Protein AF-A0A920UU56-F1 (afdb_monomer_lite)

Structure (mmCIF, N/CA/C/O backbone):
data_AF-A0A920UU56-F1
#
_entry.id   AF-A0A920UU56-F1
#
loop_
_atom_site.group_PDB
_atom_site.id
_atom_site.type_symbol
_atom_site.label_atom_id
_atom_site.label_alt_id
_atom_site.label_comp_id
_atom_site.label_asym_id
_atom_site.label_entity_id
_atom_site.label_seq_id
_atom_site.pdbx_PDB_ins_code
_atom_site.Cartn_x
_atom_site.Cartn_y
_atom_site.Cartn_z
_atom_site.occupancy
_atom_site.B_iso_or_equiv
_atom_site.auth_seq_id
_atom_site.auth_comp_id
_atom_site.auth_asym_id
_atom_site.auth_atom_id
_atom_site.pdbx_PDB_model_num
ATOM 1 N N . MET A 1 1 ? 16.458 -10.535 15.734 1.00 33.59 1 MET A N 1
ATOM 2 C CA . MET A 1 1 ? 16.772 -9.107 15.514 1.00 33.59 1 MET A CA 1
ATOM 3 C C . MET A 1 1 ? 15.453 -8.415 15.229 1.00 33.59 1 MET A C 1
ATOM 5 O O . MET A 1 1 ? 14.710 -8.930 14.406 1.00 33.59 1 MET A O 1
ATOM 9 N N . ALA A 1 2 ? 15.097 -7.366 15.974 1.00 33.34 2 ALA A N 1
ATOM 10 C CA . ALA A 1 2 ? 13.847 -6.650 15.727 1.00 33.34 2 ALA A CA 1
ATOM 11 C C . ALA A 1 2 ? 13.948 -5.974 14.356 1.00 33.34 2 ALA A C 1
ATOM 13 O O . ALA A 1 2 ? 14.875 -5.198 14.134 1.00 33.34 2 ALA A O 1
ATOM 14 N N . ASN A 1 3 ? 13.046 -6.328 13.443 1.00 40.84 3 ASN A N 1
ATOM 15 C CA . ASN A 1 3 ? 12.952 -5.712 12.129 1.00 40.84 3 ASN A CA 1
ATOM 16 C C . ASN A 1 3 ? 12.565 -4.243 12.357 1.00 40.84 3 ASN A C 1
ATOM 18 O O . ASN A 1 3 ? 11.444 -3.948 12.775 1.00 40.84 3 ASN A O 1
ATOM 22 N N . VAL A 1 4 ? 13.537 -3.335 12.248 1.00 42.59 4 VAL A N 1
ATOM 23 C CA . VAL A 1 4 ? 13.294 -1.901 12.418 1.00 42.59 4 VAL A CA 1
ATOM 24 C C . VAL A 1 4 ? 12.617 -1.448 11.142 1.00 42.59 4 VAL A C 1
ATOM 26 O O . VAL A 1 4 ? 13.275 -1.108 10.170 1.00 42.59 4 VAL A O 1
ATOM 29 N N . ASP A 1 5 ? 11.294 -1.500 11.139 1.00 49.56 5 ASP A N 1
ATOM 30 C CA . ASP A 1 5 ? 10.509 -1.059 10.000 1.00 49.56 5 ASP A CA 1
ATOM 31 C C . ASP A 1 5 ? 10.619 0.477 9.881 1.00 49.56 5 ASP A C 1
ATOM 33 O O . ASP A 1 5 ? 10.202 1.253 10.755 1.00 49.56 5 ASP A O 1
ATOM 37 N N . LEU A 1 6 ? 11.322 0.869 8.812 1.00 52.88 6 LEU A N 1
ATOM 38 C CA . LEU A 1 6 ? 11.844 2.202 8.515 1.00 52.88 6 LEU A CA 1
ATOM 39 C C . LEU A 1 6 ? 10.761 3.183 8.044 1.00 52.88 6 LEU A C 1
ATOM 41 O O . LEU A 1 6 ? 11.031 4.384 7.989 1.00 52.88 6 LEU A O 1
ATOM 45 N N . LEU A 1 7 ? 9.561 2.703 7.700 1.00 60.09 7 LEU A N 1
ATOM 46 C CA . LEU A 1 7 ? 8.632 3.442 6.841 1.00 60.09 7 LEU A CA 1
ATOM 47 C C . LEU A 1 7 ? 7.607 4.304 7.598 1.00 60.09 7 LEU A C 1
ATOM 49 O O . LEU A 1 7 ? 7.094 5.262 7.018 1.00 60.09 7 LEU A O 1
ATOM 53 N N . ASP A 1 8 ? 7.348 4.041 8.884 1.00 67.31 8 ASP A N 1
ATOM 54 C CA . ASP A 1 8 ? 6.472 4.876 9.726 1.00 67.31 8 ASP A CA 1
ATOM 55 C C . ASP A 1 8 ? 6.812 4.775 11.225 1.00 67.31 8 ASP A C 1
ATOM 57 O O . ASP A 1 8 ? 6.186 4.052 12.005 1.00 67.31 8 ASP A O 1
ATOM 61 N N . LYS A 1 9 ? 7.855 5.494 11.653 1.00 66.50 9 LYS A N 1
ATOM 62 C CA . LYS A 1 9 ? 8.304 5.484 13.060 1.00 66.50 9 LYS A CA 1
ATOM 63 C C . LYS A 1 9 ? 7.269 6.079 14.018 1.00 66.50 9 LYS A C 1
ATOM 65 O O . LYS A 1 9 ? 7.161 5.623 15.153 1.00 66.50 9 LYS A O 1
ATOM 70 N N . GLU A 1 10 ? 6.484 7.041 13.541 1.00 70.06 10 GLU A N 1
ATOM 71 C CA . GLU A 1 10 ? 5.551 7.826 14.356 1.00 70.06 10 GLU A CA 1
ATOM 72 C C . GLU A 1 10 ? 4.110 7.275 14.335 1.00 70.06 10 GLU A C 1
ATOM 74 O O . GLU A 1 10 ? 3.229 7.780 15.044 1.00 70.06 10 GLU A O 1
ATOM 79 N N . GLY A 1 11 ? 3.836 6.229 13.543 1.00 73.12 11 GLY A N 1
ATOM 80 C CA . GLY A 1 11 ? 2.488 5.672 13.396 1.00 73.12 11 GLY A CA 1
ATOM 81 C C . GLY A 1 11 ? 1.514 6.713 12.840 1.00 73.12 11 GLY A C 1
ATOM 82 O O . GLY A 1 11 ? 0.436 6.898 13.412 1.00 73.12 11 GLY A O 1
ATOM 83 N N . LEU A 1 12 ? 1.953 7.487 11.847 1.00 82.94 12 LEU A N 1
ATOM 84 C CA . LEU A 1 12 ? 1.190 8.558 11.201 1.00 82.94 12 LEU A CA 1
ATOM 85 C C . LEU A 1 12 ? 0.635 8.143 9.835 1.00 82.94 12 LEU A C 1
ATOM 87 O O . LEU A 1 12 ? -0.090 8.920 9.215 1.00 82.94 12 LEU A O 1
ATOM 91 N N . ARG A 1 13 ? 0.967 6.942 9.360 1.00 86.75 13 ARG A N 1
ATOM 92 C CA . ARG A 1 13 ? 0.492 6.391 8.096 1.00 86.75 13 ARG A CA 1
ATOM 93 C C . ARG A 1 13 ? -0.558 5.325 8.371 1.00 86.75 13 ARG A C 1
ATOM 95 O O . ARG A 1 13 ? -0.352 4.412 9.165 1.00 86.75 13 ARG A O 1
ATOM 102 N N . LEU A 1 14 ? -1.695 5.450 7.695 1.00 91.62 14 LEU A N 1
ATOM 103 C CA . LEU A 1 14 ? -2.693 4.389 7.674 1.00 91.62 14 LEU A CA 1
ATOM 104 C C . LEU A 1 14 ? -2.159 3.191 6.878 1.00 91.62 14 LEU A C 1
ATOM 106 O O . LEU A 1 14 ? -1.512 3.416 5.852 1.00 91.62 14 LEU A O 1
ATOM 110 N N . PRO A 1 15 ? -2.473 1.946 7.286 1.00 90.62 15 PRO A N 1
ATOM 111 C CA . PRO A 1 15 ? -2.155 0.762 6.487 1.00 90.62 15 PRO A CA 1
ATOM 112 C C . PRO A 1 15 ? -2.869 0.789 5.130 1.00 90.62 15 PRO A C 1
ATOM 114 O O . PRO A 1 15 ? -2.324 0.333 4.133 1.00 90.62 15 PRO A O 1
ATOM 117 N N . ILE A 1 16 ? -4.070 1.373 5.082 1.00 90.81 16 ILE A N 1
ATOM 118 C CA . ILE A 1 16 ? -4.857 1.565 3.863 1.00 90.81 16 ILE A CA 1
ATOM 119 C C . ILE A 1 16 ? -5.284 3.031 3.824 1.00 90.81 16 ILE A C 1
ATOM 121 O O . ILE A 1 16 ? -6.035 3.490 4.680 1.00 90.81 16 ILE A O 1
ATOM 125 N N . LYS A 1 17 ? -4.807 3.793 2.839 1.00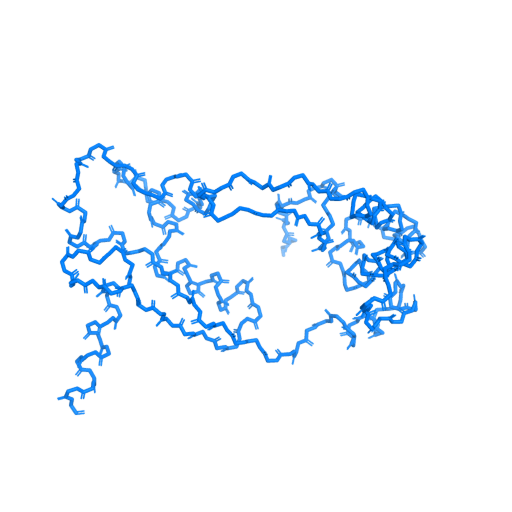 82.38 17 LYS A N 1
ATOM 126 C CA . LYS A 1 17 ? -5.254 5.175 2.624 1.00 82.38 17 LYS A CA 1
ATOM 127 C C . LYS A 1 17 ? -6.086 5.256 1.355 1.00 82.38 17 LYS A C 1
ATOM 129 O O . LYS A 1 17 ? -5.690 4.718 0.324 1.00 82.38 17 LYS A O 1
ATOM 134 N N . ILE A 1 18 ? -7.211 5.963 1.416 1.00 86.12 18 ILE A N 1
ATOM 135 C CA . ILE A 1 18 ? -7.909 6.368 0.196 1.00 86.12 18 ILE A CA 1
ATOM 136 C C . ILE A 1 18 ? -7.320 7.713 -0.204 1.00 86.12 18 ILE A C 1
ATOM 138 O O . ILE A 1 18 ? -7.546 8.716 0.470 1.00 86.12 18 ILE A O 1
ATOM 142 N N . ASP A 1 19 ? -6.537 7.710 -1.274 1.00 84.00 19 ASP A N 1
ATOM 143 C CA . ASP A 1 19 ? -5.838 8.882 -1.791 1.00 84.00 19 ASP A CA 1
ATOM 144 C C . ASP A 1 19 ? -5.993 8.950 -3.310 1.00 84.00 19 ASP A C 1
ATOM 146 O O . ASP A 1 19 ? -6.416 7.984 -3.951 1.00 84.00 19 ASP A O 1
ATOM 150 N N . THR A 1 20 ? -5.658 10.092 -3.889 1.00 82.56 20 THR A N 1
ATOM 151 C CA . THR A 1 20 ? -5.490 10.215 -5.332 1.00 82.56 20 THR A CA 1
ATOM 152 C C . THR A 1 20 ? -4.036 9.927 -5.681 1.00 82.56 20 THR A C 1
ATOM 154 O O . THR A 1 20 ? -3.104 10.359 -5.004 1.00 82.56 20 THR A O 1
ATOM 157 N N . THR A 1 21 ? -3.821 9.134 -6.725 1.00 78.62 21 THR A N 1
ATOM 158 C CA . THR A 1 21 ? -2.479 8.778 -7.193 1.00 78.62 21 THR A CA 1
ATOM 159 C C . THR A 1 21 ? -2.257 9.315 -8.599 1.00 78.62 21 THR A C 1
ATOM 161 O O . THR A 1 21 ? -3.200 9.642 -9.321 1.00 78.62 21 THR A O 1
ATOM 164 N N . SER A 1 22 ? -0.987 9.439 -8.972 1.00 77.75 22 SER A N 1
ATOM 165 C CA . SER A 1 22 ? -0.554 9.821 -10.310 1.00 77.75 22 SER A CA 1
ATOM 166 C C . SER A 1 22 ? 0.285 8.698 -10.902 1.00 77.75 22 SER A C 1
ATOM 168 O O . SER A 1 22 ? 1.061 8.055 -10.195 1.00 77.75 22 SER A O 1
ATOM 170 N N . ASN A 1 23 ? 0.165 8.502 -12.213 1.00 73.19 23 ASN A N 1
ATOM 171 C CA . ASN A 1 23 ? 1.078 7.676 -13.004 1.00 73.19 23 ASN A CA 1
ATOM 172 C C . ASN A 1 23 ? 2.398 8.407 -13.347 1.00 73.19 23 ASN A C 1
ATOM 174 O O . ASN A 1 23 ? 3.231 7.862 -14.065 1.00 73.19 23 ASN A O 1
ATOM 178 N N . GLY A 1 24 ? 2.579 9.643 -12.873 1.00 71.44 24 GLY A N 1
ATOM 179 C CA . GLY A 1 24 ? 3.689 10.537 -13.200 1.00 71.44 24 GLY A CA 1
ATOM 180 C C . GLY A 1 24 ? 3.442 11.448 -14.408 1.00 71.44 24 GLY A C 1
ATOM 181 O O . GLY A 1 24 ? 4.271 12.313 -14.676 1.00 71.44 24 GLY A O 1
ATOM 182 N N . GLU A 1 25 ? 2.327 11.286 -15.126 1.00 74.62 25 GLU A N 1
ATOM 183 C CA . GLU A 1 25 ? 1.973 12.106 -16.297 1.00 74.62 25 GLU A CA 1
ATOM 184 C C . GLU A 1 25 ? 1.017 13.253 -15.940 1.00 74.62 25 GLU A C 1
ATOM 186 O O . GLU A 1 25 ? 1.125 14.349 -16.488 1.00 74.62 25 GLU A O 1
ATOM 191 N N . TYR A 1 26 ? 0.113 13.019 -14.986 1.00 79.75 26 TYR A N 1
ATOM 192 C CA . TYR A 1 26 ? -0.893 13.989 -14.545 1.00 79.75 26 TYR A CA 1
ATOM 193 C C . TYR A 1 26 ? -0.810 14.237 -13.045 1.00 79.75 26 TYR A C 1
ATOM 195 O O . TYR A 1 26 ? -0.607 13.300 -12.280 1.00 79.75 26 TYR A O 1
ATOM 203 N N . GLU A 1 27 ? -1.019 15.473 -12.599 1.00 84.50 27 GLU A N 1
ATOM 204 C CA . GLU A 1 27 ? -1.128 15.761 -11.164 1.00 84.50 27 GLU A CA 1
ATOM 205 C C . GLU A 1 27 ? -2.327 14.997 -10.559 1.00 84.50 27 GLU A C 1
ATOM 207 O O . GLU A 1 27 ? -3.394 14.961 -11.191 1.00 84.50 27 GLU A O 1
ATOM 212 N N . PRO A 1 28 ? -2.200 14.388 -9.362 1.00 85.75 28 PRO A N 1
ATOM 213 C CA . PRO A 1 28 ? -3.337 13.783 -8.684 1.00 85.75 28 PRO A CA 1
ATOM 214 C C . PRO A 1 28 ? -4.468 14.798 -8.491 1.00 85.75 28 PRO A C 1
ATOM 216 O O . PRO A 1 28 ? -4.247 15.958 -8.141 1.00 85.75 28 PRO A O 1
ATOM 219 N N . LEU A 1 29 ? -5.711 14.355 -8.686 1.00 88.56 29 LEU A N 1
ATOM 220 C CA . LEU A 1 29 ? -6.873 15.186 -8.373 1.00 88.56 29 LEU A CA 1
ATOM 221 C C . LEU A 1 29 ? -6.931 15.487 -6.872 1.00 88.56 29 LEU A C 1
ATOM 223 O O . LEU A 1 29 ? -6.427 14.720 -6.057 1.00 88.56 29 LEU A O 1
ATOM 227 N N . ALA A 1 30 ? -7.600 16.568 -6.483 1.00 90.12 30 ALA A N 1
ATOM 228 C CA . ALA A 1 30 ? -7.863 16.805 -5.069 1.00 90.12 30 ALA A CA 1
ATOM 229 C C . ALA A 1 30 ? -8.688 15.648 -4.473 1.00 90.12 30 ALA A C 1
ATOM 231 O O . ALA A 1 30 ? -9.656 15.172 -5.078 1.00 90.12 30 ALA A O 1
ATOM 232 N N . ILE A 1 31 ? -8.305 15.203 -3.277 1.00 91.81 31 ILE A N 1
ATOM 233 C CA . ILE A 1 31 ? -9.040 14.187 -2.528 1.00 91.81 31 ILE A CA 1
ATOM 234 C C . ILE A 1 31 ? -10.439 14.710 -2.159 1.00 91.81 31 ILE A C 1
ATOM 236 O O . ILE A 1 31 ? -10.625 15.876 -1.820 1.00 91.81 31 ILE A O 1
ATOM 240 N N . SER A 1 32 ? -11.459 13.852 -2.254 1.00 91.88 32 SER A N 1
ATOM 241 C CA . SER A 1 32 ? -12.823 14.253 -1.887 1.00 91.88 32 SER A CA 1
ATOM 242 C C . SER A 1 32 ? -12.979 14.412 -0.371 1.00 91.88 32 SER A C 1
ATOM 244 O O . SER A 1 32 ? -12.415 13.624 0.387 1.00 91.88 32 SER A O 1
ATOM 246 N N . GLU A 1 33 ? -13.833 15.340 0.071 1.00 93.12 33 GLU A N 1
ATOM 247 C CA . GLU A 1 33 ? -14.124 15.588 1.499 1.00 93.12 33 GLU A CA 1
ATOM 248 C C . GLU A 1 33 ? -14.501 14.302 2.264 1.00 93.12 33 GLU A C 1
ATOM 250 O O . GLU A 1 33 ? -14.100 14.084 3.406 1.00 93.12 33 GLU A O 1
ATOM 255 N N . CYS A 1 34 ? -15.252 13.408 1.615 1.00 93.62 34 CYS A N 1
ATOM 256 C CA . CYS A 1 34 ? -15.629 12.110 2.171 1.00 93.62 34 CYS A CA 1
ATOM 257 C C . CYS A 1 34 ? -14.404 11.231 2.480 1.00 93.62 34 CYS A C 1
ATOM 259 O O . CYS A 1 34 ? -14.355 10.583 3.523 1.00 93.62 34 CYS A O 1
ATOM 261 N N . ASN A 1 35 ? -13.413 11.217 1.586 1.00 93.62 35 ASN A N 1
ATOM 262 C CA . ASN A 1 35 ? -12.201 10.415 1.753 1.00 93.62 35 ASN A CA 1
ATOM 263 C C . ASN A 1 35 ? -11.259 11.051 2.785 1.00 93.62 35 ASN A C 1
ATOM 265 O O . ASN A 1 35 ? -10.671 10.332 3.587 1.00 93.62 35 ASN A O 1
ATOM 269 N N . GLU A 1 36 ? -11.167 12.386 2.837 1.00 93.88 36 GLU A N 1
ATOM 270 C CA . GLU A 1 36 ? -10.435 13.090 3.902 1.00 93.88 36 GLU A CA 1
ATOM 271 C C . GLU A 1 36 ? -10.996 12.744 5.285 1.00 93.88 36 GLU A C 1
ATOM 273 O O . GLU A 1 36 ? -10.249 12.398 6.203 1.00 93.88 36 GLU A O 1
ATOM 278 N N . LYS A 1 37 ? -12.327 12.780 5.425 1.00 94.62 37 LYS A N 1
ATOM 279 C CA . LYS A 1 37 ? -13.020 12.382 6.656 1.00 94.62 37 LYS A CA 1
ATOM 280 C C . LYS A 1 37 ? -12.810 10.909 6.981 1.00 94.62 37 LYS A C 1
ATOM 282 O O . LYS A 1 37 ? -12.590 10.596 8.146 1.00 94.62 37 LYS A O 1
ATOM 287 N N . GLY A 1 38 ? -12.830 10.028 5.981 1.00 95.69 38 GLY A N 1
ATOM 288 C CA . GLY A 1 38 ? -12.515 8.608 6.148 1.00 95.69 38 GLY A CA 1
ATOM 2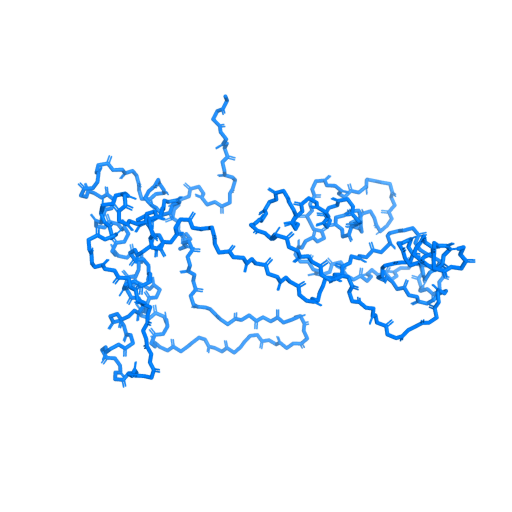89 C C . GLY A 1 38 ? -11.102 8.381 6.691 1.00 95.69 38 GLY A C 1
ATOM 290 O O . GLY A 1 38 ? -10.938 7.713 7.710 1.00 95.69 38 GLY A O 1
ATOM 291 N N . ASN A 1 39 ? -10.090 9.010 6.083 1.00 95.38 39 ASN A N 1
ATOM 292 C CA . ASN A 1 39 ? -8.698 8.933 6.542 1.00 95.38 39 ASN A CA 1
ATOM 293 C C . ASN A 1 39 ? -8.545 9.485 7.970 1.00 95.38 39 ASN A C 1
ATOM 295 O O . ASN A 1 39 ? -7.889 8.874 8.815 1.00 95.38 39 ASN A O 1
ATOM 299 N N . LYS A 1 40 ? -9.185 10.618 8.279 1.00 95.12 40 LYS A N 1
ATOM 300 C CA . LYS A 1 40 ? -9.162 11.191 9.630 1.00 95.12 40 LYS A CA 1
ATOM 301 C C . LYS A 1 40 ? -9.804 10.253 10.657 1.00 95.12 40 LYS A C 1
ATOM 303 O O . LYS A 1 40 ? -9.200 9.989 11.695 1.00 95.12 40 LYS A O 1
ATOM 308 N N . LEU A 1 41 ? -10.986 9.720 10.350 1.00 96.88 41 LEU A N 1
ATOM 309 C CA . LEU A 1 41 ? -11.714 8.805 11.228 1.00 96.88 41 LEU A CA 1
ATOM 310 C C . LEU A 1 41 ? -10.923 7.515 11.473 1.00 96.88 41 LEU A C 1
ATOM 312 O O . LEU A 1 41 ? -10.847 7.044 12.605 1.00 96.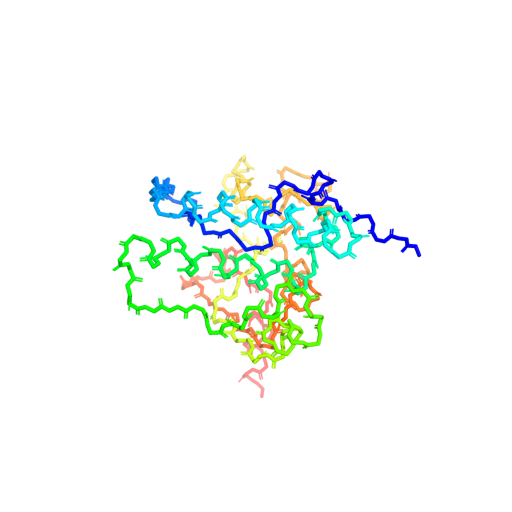88 41 LEU A O 1
ATOM 316 N N . ALA A 1 42 ? -10.269 6.980 10.441 1.00 97.00 42 ALA A N 1
ATOM 317 C CA . ALA A 1 42 ? -9.410 5.810 10.573 1.00 97.00 42 ALA A CA 1
ATOM 318 C C . ALA A 1 42 ? -8.248 6.052 11.552 1.00 97.00 42 ALA A C 1
ATOM 320 O O . ALA A 1 42 ? -7.960 5.198 12.389 1.00 97.00 42 ALA A O 1
ATOM 321 N N . MET A 1 43 ? -7.618 7.232 11.512 1.00 95.31 43 MET A N 1
ATOM 322 C CA . MET A 1 43 ? -6.545 7.598 12.448 1.00 95.31 43 MET A CA 1
ATOM 323 C C . MET A 1 43 ? -7.044 7.758 13.893 1.00 95.31 43 MET A C 1
ATOM 325 O O . MET A 1 43 ? -6.355 7.370 14.847 1.00 95.31 43 MET A O 1
ATOM 329 N N . GLU A 1 44 ? -8.240 8.321 14.067 1.00 96.25 44 GLU A N 1
ATOM 330 C CA . GLU A 1 44 ? -8.900 8.446 15.370 1.00 96.25 44 GLU A CA 1
ATOM 331 C C . GLU A 1 44 ? -9.204 7.059 15.952 1.00 96.25 44 GLU A C 1
ATOM 333 O O . GLU A 1 44 ? -8.760 6.739 17.059 1.00 96.25 44 GLU A O 1
ATOM 338 N N . TRP A 1 45 ? -9.845 6.189 15.171 1.00 97.50 45 TRP A N 1
ATOM 339 C CA . TRP A 1 45 ? -10.167 4.821 15.578 1.00 97.50 45 TRP A CA 1
ATOM 340 C C . TRP A 1 45 ? -8.924 3.982 15.845 1.00 97.50 45 TRP A C 1
ATOM 342 O O . TRP A 1 45 ? -8.892 3.250 16.832 1.00 97.50 45 TRP A O 1
ATOM 352 N N . ALA A 1 46 ? -7.862 4.138 15.053 1.00 95.88 46 ALA A N 1
ATOM 353 C CA . ALA A 1 46 ? -6.589 3.481 15.323 1.00 95.88 46 ALA A CA 1
ATOM 354 C C . ALA A 1 46 ? -6.017 3.881 16.690 1.00 95.88 46 ALA A C 1
ATOM 356 O O . ALA A 1 46 ? -5.520 3.038 17.434 1.00 95.88 46 ALA A O 1
ATOM 357 N N . THR A 1 47 ? -6.128 5.159 17.062 1.00 95.50 47 THR A N 1
ATOM 358 C CA . THR A 1 47 ? -5.678 5.645 18.374 1.00 95.50 47 THR A CA 1
ATOM 359 C C . THR A 1 47 ? -6.516 5.060 19.514 1.00 95.50 47 THR A C 1
ATOM 361 O O . THR A 1 47 ? -5.970 4.683 20.553 1.00 95.50 47 THR A O 1
ATOM 364 N N . GLU A 1 48 ? -7.833 4.975 19.349 1.00 97.38 48 GLU A N 1
ATOM 365 C CA . GLU A 1 48 ? -8.735 4.411 20.358 1.00 97.38 48 GLU A CA 1
ATOM 366 C C . GLU A 1 48 ? -8.570 2.898 20.514 1.00 97.38 48 GLU A C 1
ATOM 368 O O . GLU A 1 48 ? -8.465 2.388 21.632 1.00 97.38 48 GLU A O 1
ATOM 373 N N . ASN A 1 49 ? -8.517 2.174 19.400 1.00 97.62 49 ASN A N 1
ATOM 374 C CA . ASN A 1 49 ? -8.434 0.720 19.387 1.00 97.62 49 ASN A CA 1
ATOM 375 C C . ASN A 1 49 ? -7.057 0.231 19.846 1.00 97.62 49 ASN A C 1
ATOM 377 O O . ASN A 1 49 ? -6.991 -0.726 20.617 1.00 97.62 49 ASN A O 1
ATOM 381 N N . ALA A 1 50 ? -5.974 0.949 19.526 1.00 96.19 50 ALA A N 1
ATOM 382 C CA . ALA A 1 50 ? -4.653 0.676 20.094 1.00 96.19 50 ALA A CA 1
ATOM 383 C C . ALA A 1 50 ? -4.662 0.732 21.632 1.00 96.19 50 ALA A C 1
ATOM 385 O O . ALA A 1 50 ? -4.139 -0.169 22.289 1.00 96.19 50 ALA A O 1
ATOM 386 N N . LYS A 1 51 ? -5.326 1.741 22.220 1.00 96.50 51 LYS A N 1
ATOM 387 C CA . LYS A 1 51 ? -5.479 1.852 23.682 1.00 96.50 51 LYS A CA 1
ATOM 388 C C . LYS A 1 51 ? -6.273 0.681 24.256 1.00 96.50 51 LYS A C 1
ATOM 390 O O . LYS A 1 51 ? -5.846 0.102 25.250 1.00 96.50 51 LYS A O 1
ATOM 395 N N . LYS A 1 52 ? -7.388 0.302 23.621 1.00 96.69 52 LYS A N 1
ATOM 396 C CA . LYS A 1 52 ? -8.202 -0.860 24.032 1.00 96.69 52 LYS A CA 1
ATOM 397 C C . LYS A 1 52 ? -7.400 -2.168 23.988 1.00 96.69 52 LYS A C 1
ATOM 399 O O . LYS A 1 52 ? -7.578 -3.017 24.852 1.00 96.69 52 LYS A O 1
ATOM 404 N N . LYS A 1 53 ? -6.495 -2.307 23.014 1.00 95.31 53 LYS A N 1
ATOM 405 C CA . LYS A 1 53 ? -5.609 -3.467 22.821 1.00 95.31 53 LYS A CA 1
ATOM 406 C C . LYS A 1 53 ? -4.374 -3.472 23.725 1.00 95.31 53 LYS A C 1
ATOM 408 O O . LYS A 1 53 ? -3.651 -4.465 23.734 1.00 95.31 53 LYS A O 1
ATOM 413 N N . GLY A 1 54 ? -4.088 -2.377 24.431 1.00 95.25 54 GLY A N 1
ATOM 414 C CA . GLY A 1 54 ? -2.835 -2.222 25.174 1.00 95.25 54 GLY A CA 1
ATOM 415 C C . GLY A 1 54 ? -1.593 -2.195 24.272 1.00 95.25 54 GLY A C 1
ATOM 416 O O . GLY A 1 54 ? -0.519 -2.614 24.695 1.00 95.25 54 GLY A O 1
ATOM 417 N N . GLN A 1 55 ? -1.738 -1.736 23.027 1.00 93.81 55 GLN A N 1
ATOM 418 C CA . GLN A 1 55 ? -0.675 -1.672 22.023 1.00 93.81 55 GLN A CA 1
ATOM 419 C C . GLN A 1 55 ? -0.276 -0.221 21.744 1.00 93.81 55 GLN A C 1
ATOM 421 O O . GLN A 1 55 ? -1.057 0.712 21.949 1.00 93.81 55 GLN A O 1
ATOM 426 N N . SER A 1 56 ? 0.935 -0.012 21.222 1.00 92.56 56 SER A N 1
ATOM 427 C CA . SER A 1 56 ? 1.253 1.287 20.624 1.00 92.56 56 SER A CA 1
ATOM 428 C C . SER A 1 56 ? 0.406 1.506 19.365 1.00 92.56 56 SER A C 1
ATOM 430 O O . SER A 1 56 ? 0.046 0.551 18.674 1.00 92.56 56 SER A O 1
ATOM 432 N N . ARG A 1 57 ? 0.115 2.770 19.023 1.00 92.25 57 ARG A N 1
ATOM 433 C CA . ARG A 1 57 ? -0.641 3.100 17.799 1.00 92.25 57 ARG A CA 1
ATOM 434 C C . ARG A 1 57 ? -0.002 2.476 16.557 1.00 92.25 57 ARG A C 1
ATOM 436 O O . ARG A 1 57 ? -0.701 1.930 15.717 1.00 92.25 57 ARG A O 1
ATOM 443 N N . ARG A 1 58 ? 1.329 2.492 16.487 1.00 89.62 58 ARG A N 1
ATOM 444 C CA . ARG A 1 58 ? 2.099 1.863 15.412 1.00 89.62 58 ARG A CA 1
ATOM 445 C C . ARG A 1 58 ? 1.886 0.349 15.352 1.00 89.62 58 ARG A C 1
ATOM 447 O O . ARG A 1 58 ? 1.609 -0.168 14.282 1.00 89.62 58 ARG A O 1
ATOM 454 N N . GLN A 1 59 ? 2.011 -0.353 16.483 1.00 92.00 59 GLN A N 1
ATOM 455 C CA . GLN A 1 59 ? 1.784 -1.806 16.543 1.00 92.00 59 GLN A CA 1
ATOM 456 C C . GLN A 1 59 ? 0.370 -2.179 16.102 1.00 92.00 59 GLN A C 1
ATOM 458 O O . GLN A 1 59 ? 0.188 -3.190 15.435 1.00 92.00 59 GLN A O 1
ATOM 463 N N . PHE A 1 60 ? -0.611 -1.349 16.452 1.00 94.62 60 PHE A N 1
ATOM 464 C CA . PHE A 1 60 ? -1.980 -1.530 16.000 1.00 94.62 60 PHE A CA 1
ATOM 465 C C . PHE A 1 60 ? -2.114 -1.316 14.484 1.00 94.62 60 PHE A C 1
ATOM 467 O O . PHE A 1 60 ? -2.683 -2.164 13.804 1.00 94.62 60 PHE A O 1
ATOM 474 N N . LEU A 1 61 ? -1.559 -0.225 13.942 1.00 93.69 61 LEU A N 1
ATOM 475 C CA . LEU A 1 61 ? -1.664 0.125 12.519 1.00 93.69 61 LEU A CA 1
ATOM 476 C C . LEU A 1 61 ? -1.042 -0.922 11.584 1.00 93.69 61 LEU A C 1
ATOM 478 O O . LEU A 1 61 ? -1.599 -1.160 10.522 1.00 93.69 61 LEU A O 1
ATOM 482 N N . VAL A 1 62 ? 0.057 -1.572 11.980 1.00 91.50 62 VAL A N 1
ATOM 483 C CA . VAL A 1 62 ? 0.705 -2.632 11.177 1.00 91.50 62 VAL A CA 1
ATOM 484 C C . VAL A 1 62 ? 0.085 -4.023 11.372 1.00 91.50 62 VAL A C 1
ATOM 486 O O . VAL A 1 62 ? 0.640 -5.014 10.913 1.00 91.50 62 VAL A O 1
ATOM 489 N N . SER A 1 63 ? -1.032 -4.123 12.096 1.00 93.56 63 SER A N 1
ATOM 490 C CA . SER A 1 63 ? -1.743 -5.384 12.322 1.00 93.56 63 SER A CA 1
ATOM 491 C C . SER A 1 63 ? -2.977 -5.505 11.430 1.00 93.56 63 SER A C 1
ATOM 493 O O . SER A 1 63 ? -3.538 -4.496 10.996 1.00 93.56 63 SER A O 1
ATOM 495 N N . SER A 1 64 ? -3.479 -6.728 11.257 1.00 95.56 64 SER A N 1
ATOM 496 C CA . SER A 1 64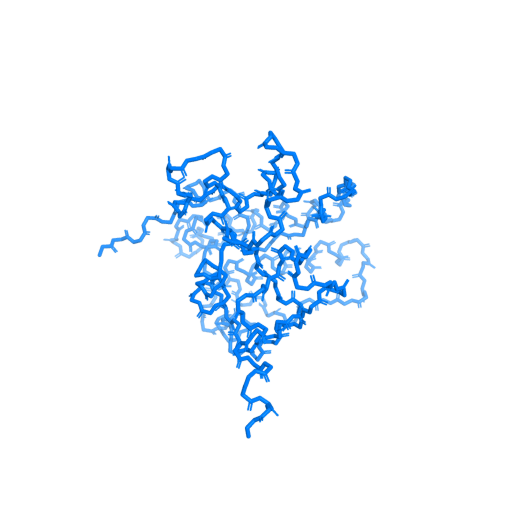 ? -4.751 -7.003 10.575 1.00 95.56 64 SER A CA 1
ATOM 497 C C . SER A 1 64 ? -5.920 -6.235 11.199 1.00 95.56 64 SER A C 1
ATOM 499 O O . SER A 1 64 ? -6.769 -5.704 10.489 1.00 95.56 64 SER A O 1
ATOM 501 N N . CYS A 1 65 ? -5.934 -6.067 12.528 1.00 97.25 65 CYS A N 1
ATOM 502 C CA . CYS A 1 65 ? -6.935 -5.237 13.207 1.00 97.25 65 CYS A CA 1
ATOM 503 C C . CYS A 1 65 ? -6.840 -3.755 12.805 1.00 97.25 65 CYS A C 1
ATOM 505 O O . CYS A 1 65 ? -7.859 -3.070 12.717 1.00 97.25 65 CYS A O 1
ATOM 507 N N . GLY A 1 66 ? -5.629 -3.255 12.540 1.00 96.25 66 GLY A N 1
ATOM 508 C CA . GLY A 1 66 ? -5.395 -1.909 12.017 1.00 96.25 66 GLY A CA 1
ATOM 509 C C . GLY A 1 66 ? -5.968 -1.726 10.615 1.00 96.25 66 GLY A C 1
ATOM 510 O O . GLY A 1 66 ? -6.658 -0.735 10.362 1.00 96.25 66 GLY A O 1
ATOM 511 N N . ALA A 1 67 ? -5.747 -2.700 9.730 1.00 95.88 67 ALA A N 1
ATOM 512 C CA . ALA A 1 67 ? -6.337 -2.720 8.392 1.00 95.88 67 ALA A CA 1
ATOM 513 C C . ALA A 1 67 ? -7.874 -2.797 8.452 1.00 95.88 67 ALA A C 1
ATOM 515 O O . ALA A 1 67 ? -8.550 -1.921 7.909 1.00 95.88 67 ALA A O 1
ATOM 516 N N . ALA A 1 68 ? -8.435 -3.744 9.210 1.00 97.50 68 ALA A N 1
ATOM 517 C CA . ALA A 1 68 ? -9.880 -3.885 9.397 1.00 97.50 68 ALA A CA 1
ATOM 518 C C . ALA A 1 68 ? -10.518 -2.611 9.983 1.00 97.50 68 ALA A C 1
ATOM 520 O O . ALA A 1 68 ? -11.490 -2.084 9.441 1.00 97.50 68 ALA A O 1
ATOM 521 N N . SER A 1 69 ? -9.930 -2.042 11.043 1.00 98.00 69 SER A N 1
ATOM 522 C CA . SER A 1 69 ? -10.389 -0.783 11.648 1.00 98.00 69 SER A CA 1
ATOM 523 C C . SER A 1 69 ? -10.365 0.386 10.660 1.00 98.00 69 SER A C 1
ATOM 525 O O . SER A 1 69 ? -11.207 1.280 10.753 1.00 98.00 69 SER A O 1
ATOM 527 N N . THR A 1 70 ? -9.413 0.397 9.727 1.00 97.50 70 THR A N 1
ATOM 528 C CA . THR A 1 70 ? -9.306 1.433 8.695 1.00 97.50 70 THR A CA 1
ATOM 529 C C . THR A 1 70 ? -10.424 1.292 7.663 1.00 97.50 70 THR A C 1
ATOM 531 O O . THR A 1 70 ? -11.114 2.268 7.379 1.00 97.50 70 THR A O 1
ATOM 534 N N . LEU A 1 71 ? -10.680 0.079 7.164 1.00 97.12 71 LEU A N 1
ATOM 535 C CA . LEU A 1 71 ? -11.768 -0.203 6.218 1.00 97.12 71 LEU A CA 1
ATOM 536 C C . LEU A 1 71 ? -13.151 0.104 6.815 1.00 97.12 71 LEU A C 1
ATOM 538 O O . LEU A 1 71 ? -13.994 0.721 6.160 1.00 97.12 71 LEU A O 1
ATOM 542 N N . LEU A 1 72 ? -13.367 -0.238 8.087 1.00 97.75 72 LEU A N 1
ATOM 543 C CA . LEU A 1 72 ? -14.605 0.083 8.802 1.00 97.75 72 LEU A CA 1
ATOM 544 C C . LEU A 1 72 ? -14.822 1.598 8.939 1.00 97.75 72 LEU A C 1
ATOM 546 O O . LEU A 1 72 ? -15.952 2.071 8.792 1.00 97.75 72 LEU A O 1
ATOM 550 N N . ALA A 1 73 ? -13.760 2.374 9.175 1.00 97.62 73 ALA A N 1
ATOM 551 C CA . ALA A 1 73 ? -13.852 3.833 9.207 1.00 97.62 73 ALA A CA 1
ATOM 552 C C . ALA A 1 73 ? -14.252 4.402 7.835 1.00 97.62 73 ALA A C 1
ATOM 554 O O . ALA A 1 73 ? -15.076 5.318 7.761 1.00 97.62 73 ALA A O 1
ATOM 555 N N . MET A 1 74 ? -13.748 3.820 6.741 1.00 96.31 74 MET A N 1
ATOM 556 C CA . MET A 1 74 ? -14.162 4.198 5.384 1.00 96.31 74 MET A CA 1
ATOM 557 C C . MET A 1 74 ? -15.636 3.875 5.131 1.00 96.31 74 MET A C 1
ATOM 559 O O . MET A 1 74 ? -16.358 4.723 4.605 1.00 96.31 74 MET A O 1
ATOM 563 N N . ASN A 1 75 ? -16.110 2.696 5.549 1.00 96.38 75 ASN A N 1
ATOM 564 C CA . ASN A 1 75 ? -17.532 2.344 5.479 1.00 96.38 75 ASN A CA 1
ATOM 565 C C . ASN A 1 75 ? -18.395 3.368 6.221 1.00 96.38 75 ASN A C 1
ATOM 567 O O . ASN A 1 75 ? -19.384 3.857 5.676 1.00 96.38 75 ASN A O 1
ATOM 571 N N . HIS A 1 76 ? -17.997 3.739 7.440 1.00 96.44 76 HIS A N 1
ATOM 572 C CA . HIS A 1 76 ? -18.721 4.712 8.250 1.00 96.44 76 HIS A CA 1
ATOM 573 C C . HIS A 1 76 ? -18.759 6.102 7.593 1.00 96.44 76 HIS A C 1
ATOM 575 O O . HIS A 1 76 ? -19.822 6.721 7.513 1.00 96.44 76 HIS A O 1
ATOM 581 N N . ALA A 1 77 ? -17.625 6.591 7.083 1.00 96.00 77 ALA A N 1
ATOM 582 C CA . ALA A 1 77 ? -17.560 7.876 6.387 1.00 96.00 77 ALA A CA 1
ATOM 583 C C . ALA A 1 77 ? -18.414 7.880 5.107 1.00 96.00 77 ALA A C 1
ATOM 585 O O . ALA A 1 77 ? -19.195 8.806 4.890 1.00 96.00 77 ALA A O 1
ATOM 586 N N . ASN A 1 78 ? -18.331 6.828 4.289 1.00 95.06 78 ASN A N 1
ATOM 587 C CA . ASN A 1 78 ? -19.139 6.702 3.075 1.00 95.06 78 ASN A CA 1
ATOM 588 C C . ASN A 1 78 ? -20.641 6.657 3.385 1.00 95.06 78 ASN A C 1
ATOM 590 O O . ASN A 1 78 ? -21.409 7.388 2.755 1.00 95.06 78 ASN A O 1
ATOM 594 N N . ALA A 1 79 ? -21.054 5.878 4.388 1.00 94.62 79 ALA A N 1
ATOM 595 C CA . ALA A 1 79 ? -22.447 5.796 4.820 1.00 94.62 79 ALA A CA 1
ATOM 596 C C . ALA A 1 79 ? -22.974 7.150 5.326 1.00 94.62 79 ALA A C 1
ATOM 598 O O . ALA A 1 79 ? -24.068 7.564 4.942 1.00 94.62 79 ALA A O 1
ATOM 599 N N . TYR A 1 80 ? -22.180 7.887 6.114 1.00 95.00 80 TYR A N 1
ATOM 600 C CA . TYR A 1 80 ? -22.525 9.242 6.566 1.00 95.00 80 TYR A CA 1
ATOM 601 C C . TYR A 1 80 ? -22.763 10.207 5.392 1.00 95.00 80 TYR A C 1
ATOM 603 O O . TYR A 1 80 ? -23.643 11.064 5.449 1.00 95.00 80 TYR A O 1
ATOM 611 N N . HIS A 1 81 ? -22.008 10.044 4.304 1.00 94.31 81 HIS A N 1
ATOM 612 C CA . HIS A 1 81 ? -22.146 10.825 3.075 1.00 94.31 81 HIS A CA 1
ATOM 613 C C . HIS A 1 81 ? -23.161 10.240 2.068 1.00 94.31 81 HIS A C 1
ATOM 615 O O . HIS A 1 81 ? -23.243 10.725 0.940 1.00 94.31 81 HIS A O 1
ATOM 621 N N . GLY A 1 82 ? -23.936 9.214 2.443 1.00 94.38 82 GLY A N 1
ATOM 622 C CA . GLY A 1 82 ? -24.960 8.596 1.590 1.00 94.38 82 GLY A CA 1
ATOM 623 C C . GLY A 1 82 ? -24.412 7.806 0.394 1.00 94.38 82 GLY A C 1
ATOM 624 O O . GLY A 1 82 ? -25.150 7.531 -0.556 1.00 94.38 82 GLY A O 1
ATOM 625 N N . LYS A 1 83 ? -23.123 7.445 0.403 1.00 90.56 83 LYS A N 1
ATOM 626 C CA . LYS A 1 83 ? -22.480 6.657 -0.655 1.00 90.56 83 LYS A CA 1
ATOM 627 C C . LYS A 1 83 ? -22.729 5.164 -0.433 1.00 90.56 83 LYS A C 1
ATOM 629 O O . LYS A 1 83 ? -21.889 4.458 0.110 1.00 90.56 83 LYS A O 1
ATOM 634 N N . ASN A 1 84 ? -23.875 4.684 -0.907 1.00 86.50 84 ASN A N 1
ATOM 635 C CA . ASN A 1 84 ? -24.348 3.315 -0.655 1.00 86.50 84 ASN A CA 1
ATOM 636 C C . ASN A 1 84 ? -24.086 2.345 -1.826 1.00 86.50 84 ASN A C 1
ATOM 638 O O . ASN A 1 84 ? -24.725 1.301 -1.916 1.00 86.50 84 ASN A O 1
ATOM 642 N N . GLY A 1 85 ? -23.190 2.703 -2.754 1.00 89.25 85 GLY A N 1
ATOM 643 C CA . GLY A 1 85 ? -22.873 1.889 -3.937 1.00 89.25 85 GLY A CA 1
ATOM 644 C C . GLY A 1 85 ? -22.043 0.633 -3.644 1.00 89.25 85 GLY A C 1
ATOM 645 O O . GLY A 1 85 ? -21.838 -0.178 -4.539 1.00 89.25 85 GLY A O 1
ATOM 646 N N . GLY A 1 86 ? -21.565 0.482 -2.409 1.00 92.31 86 GLY A N 1
ATOM 647 C CA . GLY A 1 86 ? -20.769 -0.647 -1.945 1.00 92.31 86 GLY A CA 1
ATOM 648 C C . GLY A 1 86 ? -20.174 -0.365 -0.568 1.00 92.31 86 GLY A C 1
ATOM 649 O O . GLY A 1 86 ? -20.191 0.774 -0.096 1.00 92.31 86 GLY A O 1
ATOM 650 N N . PHE A 1 87 ? -19.662 -1.408 0.074 1.00 94.31 87 PHE A N 1
ATOM 651 C CA . PHE A 1 87 ? -18.952 -1.334 1.348 1.00 94.31 87 PHE A CA 1
ATOM 652 C C . PHE A 1 87 ? -17.911 -2.455 1.413 1.00 94.31 87 PHE A C 1
ATOM 654 O O . PHE A 1 87 ? -18.016 -3.447 0.693 1.00 94.31 87 PHE A O 1
ATOM 661 N N . PHE A 1 88 ? -16.907 -2.289 2.269 1.00 94.56 88 PHE A N 1
ATOM 662 C CA . PHE A 1 88 ? -15.971 -3.357 2.603 1.00 94.56 88 PHE A CA 1
ATOM 663 C C . PHE A 1 88 ? -16.657 -4.351 3.543 1.00 94.56 88 PHE A C 1
ATOM 665 O O . PHE A 1 88 ? -17.092 -3.947 4.623 1.00 94.56 88 PHE A O 1
ATOM 672 N N . ASP A 1 89 ? -16.767 -5.616 3.145 1.00 94.69 89 ASP A N 1
ATOM 673 C CA . ASP A 1 89 ? -17.448 -6.658 3.922 1.00 94.69 89 ASP A CA 1
ATOM 674 C C . ASP A 1 89 ? -16.569 -7.156 5.080 1.00 94.69 89 ASP A C 1
ATOM 676 O O . ASP A 1 89 ? -15.906 -8.182 4.990 1.00 94.69 89 ASP A O 1
ATOM 680 N N . ILE A 1 90 ? -16.504 -6.347 6.139 1.00 95.94 90 ILE A N 1
ATOM 681 C CA . ILE A 1 90 ? -15.652 -6.529 7.320 1.00 95.94 90 ILE A CA 1
ATOM 682 C C . ILE A 1 90 ? -16.530 -6.417 8.565 1.00 95.94 90 ILE A C 1
ATOM 684 O O . ILE A 1 90 ? -17.332 -5.481 8.692 1.00 95.94 90 ILE A O 1
ATOM 688 N N . THR A 1 91 ? -16.378 -7.333 9.519 1.00 96.94 91 THR A N 1
ATOM 689 C CA . THR A 1 91 ? -17.140 -7.285 10.770 1.00 96.94 91 THR A CA 1
ATOM 690 C C . THR A 1 91 ? -16.541 -6.284 11.759 1.00 96.94 91 THR A C 1
ATOM 692 O O . THR A 1 91 ? -15.335 -6.067 11.836 1.00 96.94 91 THR A O 1
ATOM 695 N N . GLN A 1 92 ? -17.390 -5.668 12.590 1.00 97.06 92 GLN A N 1
ATOM 696 C CA . GLN A 1 92 ? -16.937 -4.696 13.600 1.00 97.06 92 GLN A CA 1
ATOM 697 C C . GLN A 1 92 ? -15.965 -5.310 14.621 1.00 97.06 92 GLN A C 1
ATOM 699 O O . GLN A 1 92 ? -15.097 -4.617 15.152 1.00 97.06 92 GLN A O 1
ATOM 704 N N . GLN A 1 93 ? -16.098 -6.611 14.897 1.00 97.12 93 GLN A N 1
ATOM 705 C CA . GLN A 1 93 ? -15.226 -7.323 15.828 1.00 97.12 93 GLN A CA 1
ATOM 706 C C . GLN A 1 93 ? -13.778 -7.394 15.319 1.00 97.12 93 GLN A C 1
ATOM 708 O O . GLN A 1 93 ? -12.858 -7.275 16.132 1.00 97.12 93 GLN A O 1
ATOM 713 N N . SER A 1 94 ? -13.561 -7.462 14.000 1.00 97.62 94 SER A N 1
ATOM 714 C CA . SER A 1 94 ? -12.228 -7.467 13.378 1.00 97.62 94 SER A CA 1
ATOM 715 C C . SER A 1 94 ? -11.385 -6.230 13.707 1.00 97.62 94 SER A C 1
ATOM 717 O O . SER A 1 94 ? -10.162 -6.272 13.628 1.00 97.62 94 SER A O 1
ATOM 719 N N . ALA A 1 95 ? -11.985 -5.130 14.177 1.00 97.62 95 ALA A N 1
ATOM 720 C CA . ALA A 1 95 ? -11.225 -3.980 14.671 1.00 97.62 95 ALA A CA 1
ATOM 721 C C . ALA A 1 95 ? -10.396 -4.279 15.942 1.00 97.62 95 ALA A C 1
ATOM 723 O O . ALA A 1 95 ? -9.477 -3.524 16.266 1.00 97.62 95 ALA A O 1
ATOM 724 N N . LEU A 1 96 ? -10.725 -5.335 16.696 1.00 97.69 96 LEU A N 1
ATOM 725 C CA . LEU A 1 96 ? -10.094 -5.665 17.984 1.00 97.69 96 LEU A CA 1
ATOM 726 C C . LEU A 1 96 ? -9.689 -7.144 18.108 1.00 97.69 96 LEU A C 1
ATOM 728 O O . LEU A 1 96 ? -8.717 -7.457 18.806 1.00 97.69 96 LEU A O 1
ATOM 732 N N . ASP A 1 97 ? -10.405 -8.039 17.435 1.00 97.56 97 ASP A N 1
ATOM 733 C CA . ASP A 1 97 ? -10.184 -9.481 17.451 1.00 97.56 97 ASP A CA 1
ATOM 734 C C . ASP A 1 97 ? -9.191 -9.902 16.362 1.00 97.56 97 ASP A C 1
ATOM 736 O O . ASP A 1 97 ? -9.407 -9.637 15.181 1.00 97.56 97 ASP A O 1
ATOM 740 N N . ASN A 1 98 ? -8.081 -10.531 16.763 1.00 95.81 98 ASN A N 1
ATOM 741 C CA . ASN A 1 98 ? -7.018 -10.893 15.823 1.00 95.81 98 ASN A CA 1
ATOM 742 C C . ASN A 1 98 ? -7.444 -12.016 14.872 1.00 95.81 98 ASN A C 1
ATOM 744 O O . ASN A 1 98 ? -7.046 -11.991 13.713 1.00 95.81 98 ASN A O 1
ATOM 748 N N . ASP A 1 99 ? -8.207 -12.997 15.356 1.00 96.00 99 ASP A N 1
ATOM 749 C CA . ASP A 1 99 ? -8.568 -14.172 14.563 1.00 96.00 99 ASP A CA 1
ATOM 750 C C . ASP A 1 99 ? -9.594 -13.777 13.496 1.00 96.00 99 ASP A C 1
ATOM 752 O O . ASP A 1 99 ? -9.416 -14.096 12.323 1.00 96.00 99 ASP A O 1
ATOM 756 N N . SER A 1 100 ? -10.596 -12.981 13.883 1.00 96.69 100 SER A N 1
ATOM 757 C CA . SER A 1 100 ? -11.562 -12.352 12.977 1.00 96.69 100 SER A CA 1
ATOM 758 C C . SER A 1 100 ? -10.862 -11.471 11.942 1.00 96.69 100 SER A C 1
ATOM 760 O O . SER A 1 100 ? -11.107 -11.608 10.747 1.00 96.69 100 SER A O 1
ATOM 762 N N . ALA A 1 101 ? -9.932 -10.611 12.375 1.00 96.50 101 ALA A N 1
ATOM 763 C CA . ALA A 1 101 ? -9.204 -9.739 11.458 1.00 96.50 101 ALA A CA 1
ATOM 764 C C . ALA A 1 101 ? -8.339 -10.528 10.471 1.00 96.50 101 ALA A C 1
ATOM 766 O O . ALA A 1 101 ? -8.330 -10.225 9.285 1.00 96.50 101 ALA A O 1
ATOM 767 N N . ASN A 1 102 ? -7.622 -11.550 10.934 1.00 94.00 102 ASN A N 1
ATOM 768 C CA . ASN A 1 102 ? -6.800 -12.378 10.057 1.00 94.00 102 ASN A CA 1
ATOM 769 C C . ASN A 1 102 ? -7.649 -13.160 9.047 1.00 94.00 102 ASN A C 1
ATOM 771 O O . ASN A 1 102 ? -7.217 -13.329 7.914 1.00 94.00 102 ASN A O 1
ATOM 775 N N . ALA A 1 103 ? -8.844 -13.609 9.431 1.00 93.06 103 ALA A N 1
ATOM 776 C CA . ALA A 1 103 ? -9.746 -14.305 8.519 1.00 93.06 103 ALA A CA 1
ATOM 777 C C . ALA A 1 103 ? -10.316 -13.392 7.418 1.00 93.06 103 ALA A C 1
ATOM 779 O O . ALA A 1 103 ? -10.608 -13.876 6.331 1.00 93.06 103 ALA A O 1
ATOM 780 N N . GLU A 1 104 ? -10.487 -12.096 7.699 1.00 93.25 104 GLU A N 1
ATOM 781 C CA . GLU A 1 104 ? -11.110 -11.145 6.768 1.00 93.25 104 GLU A CA 1
ATOM 782 C C . GLU A 1 104 ? -10.105 -10.318 5.948 1.00 93.25 104 GLU A C 1
ATOM 784 O O . GLU A 1 104 ? -10.443 -9.884 4.851 1.00 93.25 104 GLU A O 1
ATOM 789 N N . VAL A 1 105 ? -8.898 -10.053 6.471 1.00 91.88 105 VAL A N 1
ATOM 790 C CA . VAL A 1 105 ? -7.886 -9.197 5.808 1.00 91.88 105 VAL A CA 1
ATOM 791 C C . VAL A 1 105 ? -6.457 -9.747 5.864 1.00 91.88 105 VAL A C 1
ATOM 793 O O . VAL A 1 105 ? -5.518 -9.048 5.493 1.00 91.88 105 VAL A O 1
ATOM 796 N N . GLY A 1 106 ? -6.258 -10.958 6.390 1.00 85.62 106 GLY A N 1
ATOM 797 C CA . GLY A 1 106 ? -4.930 -11.547 6.597 1.00 85.62 106 GLY A CA 1
ATOM 798 C C . GLY A 1 106 ? -4.291 -12.163 5.351 1.00 85.62 106 GLY A C 1
ATOM 799 O O . GLY A 1 106 ? -3.203 -12.723 5.473 1.00 85.62 106 GLY A O 1
ATOM 800 N N . GLY A 1 107 ? -4.942 -12.069 4.191 1.00 79.75 107 GLY A N 1
ATOM 801 C CA . GLY A 1 107 ? -4.435 -12.570 2.917 1.00 79.75 107 GLY A CA 1
ATOM 802 C C . GLY A 1 107 ? -4.913 -13.984 2.564 1.00 79.75 107 GLY A C 1
ATOM 803 O O . GLY A 1 107 ? -5.829 -14.540 3.176 1.00 79.75 107 GLY A O 1
ATOM 804 N N . GLY A 1 108 ? -4.230 -14.593 1.592 1.00 81.12 108 GLY A N 1
ATOM 805 C CA . GLY A 1 108 ? -4.524 -15.934 1.071 1.00 81.12 108 GLY A CA 1
ATOM 806 C C . GLY A 1 108 ? -5.416 -15.937 -0.171 1.00 81.12 108 GLY A C 1
ATOM 807 O O . GLY A 1 108 ? -5.772 -17.006 -0.676 1.00 81.12 108 GLY A O 1
ATOM 808 N N . GLU A 1 109 ? -5.781 -14.760 -0.672 1.00 85.69 109 GLU A N 1
ATOM 809 C CA . GLU A 1 109 ? -6.361 -14.603 -1.994 1.00 85.69 109 GLU A CA 1
ATOM 810 C C . GLU A 1 109 ? -5.329 -14.907 -3.076 1.00 85.69 109 GLU A C 1
ATOM 812 O O . GLU A 1 109 ? -4.139 -14.671 -2.909 1.00 85.69 109 GLU A O 1
ATOM 817 N N . PHE A 1 110 ? -5.817 -15.389 -4.218 1.00 90.00 110 PHE A N 1
ATOM 818 C CA . PHE A 1 110 ? -4.985 -15.512 -5.403 1.00 90.00 110 PHE A CA 1
ATOM 819 C C . PHE A 1 110 ? -4.784 -14.133 -6.045 1.00 90.00 110 PHE A C 1
ATOM 821 O O . PHE A 1 110 ? -5.746 -13.545 -6.555 1.00 90.00 110 PHE A O 1
ATOM 828 N N . ILE A 1 111 ? -3.549 -13.634 -6.052 1.00 91.00 111 ILE A N 1
ATOM 829 C CA . ILE A 1 111 ? -3.178 -12.343 -6.634 1.00 91.00 111 ILE A CA 1
ATOM 830 C C . ILE A 1 111 ? -2.480 -12.572 -7.973 1.00 91.00 111 ILE A C 1
ATOM 832 O O . ILE A 1 111 ? -1.389 -13.139 -8.060 1.00 91.00 111 ILE A O 1
ATOM 836 N N . PHE A 1 112 ? -3.138 -12.105 -9.036 1.00 92.25 112 PHE A N 1
ATOM 837 C CA . PHE A 1 112 ? -2.636 -12.184 -10.401 1.00 92.25 112 PHE A CA 1
ATOM 838 C C . PHE A 1 112 ? -2.405 -10.796 -10.992 1.00 92.25 112 PHE A C 1
ATOM 840 O O . PHE A 1 112 ? -3.349 -10.122 -11.415 1.00 92.25 112 PHE A O 1
ATOM 847 N N . ASP A 1 113 ? -1.139 -10.404 -11.080 1.00 89.38 113 ASP A N 1
ATOM 848 C CA . ASP A 1 113 ? -0.739 -9.154 -11.710 1.00 89.38 113 ASP A CA 1
ATOM 849 C C . ASP A 1 113 ? -0.528 -9.325 -13.216 1.00 89.38 113 ASP A C 1
ATOM 851 O O . ASP A 1 113 ? 0.200 -10.199 -13.685 1.00 89.38 113 ASP A O 1
ATOM 855 N N . VAL A 1 114 ? -1.166 -8.463 -14.007 1.00 87.69 114 VAL A N 1
ATOM 856 C CA . VAL A 1 114 ? -1.243 -8.629 -15.472 1.00 87.69 114 VAL A CA 1
ATOM 857 C C . VAL A 1 114 ? -0.275 -7.709 -16.234 1.00 87.69 114 VAL A C 1
ATOM 859 O O . VAL A 1 114 ? -0.077 -7.886 -17.436 1.00 87.69 114 VAL A O 1
ATOM 862 N N . GLN A 1 115 ? 0.330 -6.714 -15.577 1.00 81.62 115 GLN A N 1
ATOM 863 C CA . GLN A 1 115 ? 1.112 -5.661 -16.248 1.00 81.62 115 GLN A CA 1
ATOM 864 C C . GLN A 1 115 ? 2.472 -5.382 -15.585 1.00 81.62 115 GLN A C 1
ATOM 866 O O . GLN A 1 115 ? 2.801 -4.243 -15.246 1.00 81.62 115 GLN A O 1
ATOM 871 N N . GLY A 1 116 ? 3.287 -6.421 -15.412 1.00 84.69 116 GLY A N 1
ATOM 872 C CA . GLY A 1 116 ? 4.630 -6.323 -14.841 1.00 84.69 116 GLY A CA 1
ATOM 873 C C . GLY A 1 116 ? 5.681 -5.816 -15.823 1.00 84.69 116 GLY A C 1
ATOM 874 O O . GLY A 1 116 ? 5.746 -6.261 -16.970 1.00 84.69 116 GLY A O 1
ATOM 875 N N . HIS A 1 117 ? 6.544 -4.920 -15.343 1.00 86.19 117 HIS A N 1
ATOM 876 C CA . HIS A 1 117 ? 7.601 -4.279 -16.120 1.00 86.19 117 HIS A CA 1
ATOM 877 C C . HIS A 1 117 ? 8.823 -3.970 -15.245 1.00 86.19 117 HIS A C 1
ATOM 879 O O . HIS A 1 117 ? 8.676 -3.454 -14.139 1.00 86.19 117 HIS A O 1
ATOM 885 N N . TYR A 1 118 ? 10.027 -4.198 -15.775 1.00 87.19 118 TYR A N 1
ATOM 886 C CA . TYR A 1 118 ? 11.284 -3.745 -15.172 1.00 87.19 118 TYR A CA 1
ATOM 887 C C . TYR A 1 118 ? 12.162 -3.054 -16.216 1.00 87.19 118 TYR A C 1
ATOM 889 O O . TYR A 1 118 ? 12.162 -3.435 -17.388 1.00 87.19 118 TYR A O 1
ATOM 897 N N . VAL A 1 119 ? 12.941 -2.058 -15.802 1.00 87.38 119 VAL A N 1
ATOM 898 C CA . VAL A 1 119 ? 13.875 -1.349 -16.685 1.00 87.38 119 VAL A CA 1
ATOM 899 C C . VAL A 1 119 ? 15.143 -2.183 -16.820 1.00 87.38 119 VAL A C 1
ATOM 901 O O . VAL A 1 119 ? 15.706 -2.611 -15.816 1.00 87.38 119 VAL A O 1
ATOM 904 N N . ASN A 1 120 ? 15.631 -2.410 -18.042 1.00 85.44 120 ASN A N 1
ATOM 905 C CA . ASN A 1 120 ? 16.937 -3.046 -18.219 1.00 85.44 120 ASN A CA 1
ATOM 906 C C . ASN A 1 120 ? 18.055 -1.987 -18.105 1.00 85.44 120 ASN A C 1
ATOM 908 O O . ASN A 1 120 ? 18.250 -1.231 -19.065 1.00 85.44 120 ASN A O 1
ATOM 912 N N . PRO A 1 121 ? 18.824 -1.943 -16.995 1.00 84.00 121 PRO A N 1
ATOM 913 C CA . PRO A 1 121 ? 19.883 -0.952 -16.787 1.00 84.00 121 PRO A CA 1
ATOM 914 C C . PRO A 1 121 ? 21.116 -1.175 -17.678 1.00 84.00 121 PRO A C 1
ATOM 916 O O . PRO A 1 121 ? 22.019 -0.346 -17.684 1.00 84.00 121 PRO A O 1
ATOM 919 N N . GLU A 1 122 ? 21.174 -2.287 -18.413 1.00 82.06 122 GLU A N 1
ATOM 920 C CA . GLU A 1 122 ? 22.291 -2.675 -19.284 1.00 82.06 122 GLU A CA 1
ATOM 921 C C . GLU A 1 122 ? 21.859 -2.805 -20.756 1.00 82.06 122 GLU A C 1
ATOM 923 O O . GLU A 1 122 ? 22.567 -3.395 -21.567 1.00 82.06 122 GLU A O 1
ATOM 928 N N . GLY A 1 123 ? 20.664 -2.323 -21.110 1.00 80.19 123 GLY A N 1
ATOM 929 C CA . GLY A 1 123 ? 20.121 -2.483 -22.458 1.00 80.19 123 GLY A CA 1
ATOM 930 C C . GLY A 1 123 ? 20.729 -1.524 -23.487 1.00 80.19 123 GLY A C 1
ATOM 931 O O . GLY A 1 123 ? 21.066 -0.380 -23.173 1.00 80.19 123 GLY A O 1
ATOM 932 N N . ASP A 1 124 ? 20.780 -1.964 -24.748 1.00 83.38 124 ASP A N 1
ATOM 933 C CA . ASP A 1 124 ? 21.339 -1.199 -25.878 1.00 83.38 124 ASP A CA 1
ATOM 934 C C . ASP A 1 124 ? 20.661 0.164 -26.091 1.00 83.38 124 ASP A C 1
ATOM 936 O O . ASP A 1 124 ? 21.281 1.101 -26.605 1.00 83.38 124 ASP A O 1
ATOM 940 N N . TRP A 1 125 ? 19.409 0.309 -25.650 1.00 84.75 125 TRP A N 1
ATOM 941 C CA . TRP A 1 125 ? 18.636 1.551 -25.700 1.00 84.75 125 TRP A CA 1
ATOM 942 C C . TRP A 1 125 ? 19.355 2.734 -25.023 1.00 84.75 125 TRP A C 1
ATOM 944 O O . TRP A 1 125 ? 19.188 3.880 -25.444 1.00 84.75 125 TRP A O 1
ATOM 954 N N . LEU A 1 126 ? 20.220 2.476 -24.032 1.00 85.00 126 LEU A N 1
ATOM 955 C CA . LEU A 1 126 ? 21.002 3.505 -23.336 1.00 85.00 126 LEU A CA 1
ATOM 956 C C . LEU A 1 126 ? 22.016 4.215 -24.238 1.00 85.00 126 LEU A C 1
ATOM 958 O O . LEU A 1 126 ? 22.347 5.371 -23.970 1.00 85.00 126 LEU A O 1
ATOM 962 N N . SER A 1 127 ? 22.490 3.545 -25.295 1.00 85.81 127 SER A N 1
ATOM 963 C CA . SER A 1 127 ? 23.399 4.121 -26.299 1.00 85.81 127 SER A CA 1
ATOM 964 C C . SER A 1 127 ? 22.696 5.078 -27.267 1.00 85.81 127 SER A C 1
ATOM 966 O O . SER A 1 127 ? 23.349 5.851 -27.964 1.00 85.81 127 SER A O 1
ATOM 968 N N . ARG A 1 128 ? 21.358 5.032 -27.307 1.00 85.06 128 ARG A N 1
ATOM 969 C CA . ARG A 1 128 ? 20.513 5.782 -28.248 1.00 85.06 128 ARG A CA 1
AT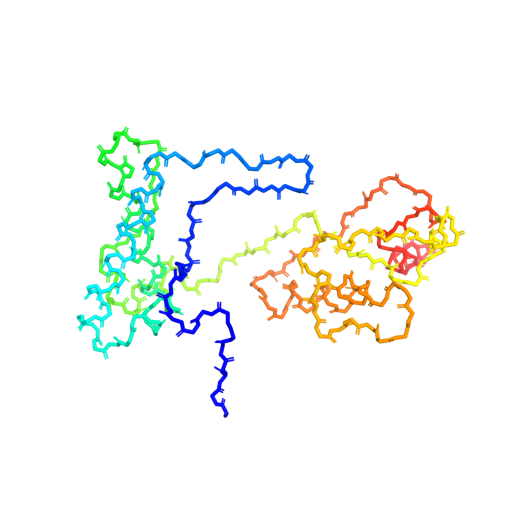OM 970 C C . ARG A 1 128 ? 19.901 7.037 -27.642 1.00 85.06 128 ARG A C 1
ATOM 972 O O . ARG A 1 128 ? 19.243 7.794 -28.349 1.00 85.06 128 ARG A O 1
ATOM 979 N N . ILE A 1 129 ? 20.109 7.254 -26.348 1.00 86.25 129 ILE A N 1
ATOM 980 C CA . ILE A 1 129 ? 19.662 8.450 -25.637 1.00 86.25 129 ILE A CA 1
ATOM 981 C C . ILE A 1 129 ? 20.858 9.365 -25.332 1.00 86.25 129 ILE A C 1
ATOM 983 O O . ILE A 1 129 ? 21.969 8.859 -25.142 1.00 86.25 129 ILE A O 1
ATOM 987 N N . PRO A 1 130 ? 20.660 10.697 -25.260 1.00 88.81 130 PRO A N 1
ATOM 988 C CA . PRO A 1 130 ? 21.728 11.642 -24.933 1.00 88.81 130 PRO A CA 1
ATOM 989 C C . PRO A 1 130 ? 22.489 11.238 -23.659 1.00 88.81 130 PRO A C 1
ATOM 991 O O . PRO A 1 130 ? 21.841 10.767 -22.723 1.00 88.81 130 PRO A O 1
ATOM 994 N N . PRO A 1 131 ? 23.825 11.393 -23.576 1.00 84.69 131 PRO A N 1
ATOM 995 C CA . PRO A 1 131 ? 24.606 10.957 -22.411 1.00 84.69 131 PRO A CA 1
ATOM 996 C C . PRO A 1 131 ? 24.108 11.531 -21.075 1.00 84.69 131 PRO A C 1
ATOM 998 O O . PRO A 1 131 ? 24.070 10.824 -20.072 1.00 84.69 131 PRO A O 1
ATOM 1001 N N . ASP A 1 132 ? 23.637 12.775 -21.087 1.00 86.75 132 ASP A N 1
ATOM 1002 C CA . ASP A 1 132 ? 23.086 13.515 -19.951 1.00 86.75 132 ASP A CA 1
ATOM 1003 C C . ASP A 1 132 ? 21.614 13.188 -19.640 1.00 86.75 132 ASP A C 1
ATOM 1005 O O . ASP A 1 132 ? 21.088 13.607 -18.607 1.00 86.75 132 ASP A O 1
ATOM 1009 N N . ALA A 1 133 ? 20.937 12.413 -20.494 1.00 89.06 133 ALA A N 1
ATOM 1010 C CA . ALA A 1 133 ? 19.563 11.997 -20.252 1.00 89.06 133 ALA A CA 1
ATOM 1011 C C . ALA A 1 133 ? 19.469 11.081 -19.021 1.00 89.06 133 ALA A C 1
ATOM 1013 O O . ALA A 1 133 ? 20.213 10.101 -18.878 1.00 89.06 133 ALA A O 1
ATOM 1014 N N . ARG A 1 134 ? 18.490 11.381 -18.158 1.00 89.88 134 ARG A N 1
ATOM 1015 C CA . ARG A 1 134 ? 18.200 10.658 -16.909 1.00 89.88 134 ARG A CA 1
ATOM 1016 C C . ARG A 1 134 ? 16.776 10.081 -16.908 1.00 89.88 134 ARG A C 1
ATOM 1018 O O . ARG A 1 134 ? 15.934 10.518 -16.120 1.00 89.88 134 ARG A O 1
ATOM 1025 N N . PRO A 1 135 ? 16.461 9.122 -17.796 1.00 88.25 135 PRO A N 1
ATOM 1026 C CA . PRO A 1 135 ? 15.119 8.549 -17.877 1.00 88.25 135 PRO A CA 1
ATOM 1027 C C . PRO A 1 135 ? 14.775 7.803 -16.585 1.00 88.25 135 PRO A C 1
ATOM 1029 O O . PRO A 1 135 ? 15.651 7.192 -15.976 1.00 88.25 135 PRO A O 1
ATOM 1032 N N . TYR A 1 136 ? 13.515 7.864 -16.156 1.00 88.00 136 TYR A N 1
ATOM 1033 C CA . TYR A 1 136 ? 13.006 7.222 -14.932 1.00 88.00 136 TYR A CA 1
ATOM 1034 C C . TYR A 1 136 ? 13.603 7.721 -13.601 1.00 88.00 136 TYR A C 1
ATOM 1036 O O . TYR A 1 136 ? 13.183 7.267 -12.543 1.00 88.00 136 TYR A O 1
ATOM 1044 N N . ALA A 1 137 ? 14.519 8.699 -13.609 1.00 88.62 137 ALA A N 1
ATOM 1045 C CA . ALA A 1 137 ? 15.145 9.210 -12.383 1.00 88.62 137 ALA A CA 1
ATOM 1046 C C . ALA A 1 137 ? 14.159 9.899 -11.420 1.00 88.62 137 ALA A C 1
ATOM 1048 O O . ALA A 1 137 ? 14.444 10.011 -10.231 1.00 88.62 137 ALA A O 1
ATOM 1049 N N . GLY A 1 138 ? 13.017 10.374 -11.931 1.00 85.56 138 GLY A N 1
ATOM 1050 C CA . GLY A 1 138 ? 11.949 10.978 -11.128 1.00 85.56 138 GLY A CA 1
ATOM 1051 C C . GLY A 1 138 ? 11.024 9.967 -10.443 1.00 85.56 138 GLY A C 1
ATOM 1052 O O . GLY A 1 138 ? 10.181 10.368 -9.646 1.00 85.56 138 GLY A O 1
ATOM 1053 N N . MET A 1 139 ? 11.153 8.670 -10.736 1.00 84.12 139 MET A N 1
ATOM 1054 C CA . MET A 1 139 ? 10.348 7.641 -10.080 1.00 84.12 139 MET A CA 1
ATOM 1055 C C . MET A 1 139 ? 10.823 7.439 -8.644 1.00 84.12 139 MET A C 1
ATOM 1057 O O . MET A 1 139 ? 12.020 7.316 -8.400 1.00 84.12 139 MET A O 1
ATOM 1061 N N . ALA A 1 140 ? 9.892 7.326 -7.694 1.00 84.00 140 ALA A N 1
ATOM 1062 C CA . ALA A 1 140 ? 10.232 7.120 -6.285 1.00 84.00 140 ALA A CA 1
ATOM 1063 C C . ALA A 1 140 ? 11.132 5.885 -6.069 1.00 84.00 140 ALA A C 1
ATOM 1065 O O . ALA A 1 140 ? 12.099 5.956 -5.315 1.00 84.00 140 ALA A O 1
ATOM 1066 N N . LYS A 1 141 ? 10.882 4.785 -6.800 1.00 84.69 141 LYS A N 1
ATOM 1067 C CA . LYS A 1 141 ? 11.694 3.558 -6.725 1.00 84.69 141 LYS A CA 1
ATOM 1068 C C . LYS A 1 141 ? 13.141 3.759 -7.190 1.00 84.69 141 LYS A C 1
ATOM 1070 O O . LYS A 1 141 ? 13.998 3.006 -6.757 1.00 84.69 141 LYS A O 1
ATOM 1075 N N . ALA A 1 142 ? 13.465 4.795 -7.971 1.00 87.25 142 ALA A N 1
ATOM 1076 C CA . ALA A 1 142 ? 14.849 5.103 -8.357 1.00 87.25 142 ALA A CA 1
ATOM 1077 C C . ALA A 1 142 ? 15.747 5.512 -7.165 1.00 87.25 142 ALA A C 1
ATOM 1079 O O . ALA A 1 142 ? 16.954 5.688 -7.330 1.00 87.25 142 ALA A O 1
ATOM 1080 N N . GLN A 1 143 ? 15.173 5.671 -5.969 1.00 87.00 143 GLN A N 1
ATOM 1081 C CA . GLN A 1 143 ? 15.874 5.950 -4.719 1.00 87.00 143 GLN A CA 1
ATOM 1082 C C . GLN A 1 143 ? 15.854 4.700 -3.828 1.00 87.00 143 GLN A C 1
ATOM 1084 O O . GLN A 1 143 ? 14.976 4.539 -2.983 1.00 87.00 143 GLN A O 1
ATOM 1089 N N . CYS A 1 144 ? 16.814 3.797 -4.024 1.00 84.50 144 CYS A N 1
ATOM 1090 C CA . CYS A 1 144 ? 16.927 2.558 -3.254 1.00 84.50 144 CYS A CA 1
ATOM 1091 C C . CYS A 1 144 ? 18.395 2.184 -2.982 1.00 84.50 144 CYS A C 1
ATOM 1093 O O . CYS A 1 144 ? 19.318 2.769 -3.551 1.00 84.50 144 CYS A O 1
ATOM 1095 N N . GLU A 1 145 ? 18.611 1.175 -2.136 1.00 84.69 145 GLU A N 1
ATOM 1096 C CA . GLU A 1 145 ? 19.949 0.679 -1.779 1.00 84.69 145 GLU A CA 1
ATOM 1097 C C . GLU A 1 145 ? 20.666 -0.038 -2.934 1.00 84.69 145 GLU A C 1
ATOM 1099 O O . GLU A 1 145 ? 21.891 -0.013 -3.004 1.00 84.69 145 GLU A O 1
ATOM 1104 N N . ALA A 1 146 ? 19.914 -0.625 -3.871 1.00 82.44 146 ALA A N 1
ATOM 1105 C CA . ALA A 1 146 ? 20.446 -1.283 -5.066 1.00 82.44 146 ALA A CA 1
ATOM 1106 C C . ALA A 1 146 ? 20.895 -0.302 -6.168 1.00 82.44 146 ALA A C 1
ATOM 1108 O O . ALA A 1 146 ? 21.257 -0.722 -7.269 1.00 82.44 146 ALA A O 1
ATOM 1109 N N . ALA A 1 147 ? 20.871 1.010 -5.907 1.00 81.25 147 ALA A N 1
ATOM 1110 C CA . ALA A 1 147 ? 21.464 1.983 -6.811 1.00 81.25 147 ALA A CA 1
ATOM 1111 C C . ALA A 1 147 ? 22.971 1.705 -6.936 1.00 81.25 147 ALA A C 1
ATOM 1113 O O . ALA A 1 147 ? 23.724 1.781 -5.964 1.00 81.25 147 ALA A O 1
ATOM 1114 N N . ASN A 1 148 ? 23.429 1.401 -8.149 1.00 70.38 148 ASN A N 1
ATOM 1115 C CA . ASN A 1 148 ? 24.844 1.166 -8.405 1.00 70.38 148 ASN A CA 1
ATOM 1116 C C . ASN A 1 148 ? 25.610 2.487 -8.254 1.00 70.38 148 ASN A C 1
ATOM 1118 O O . ASN A 1 148 ? 25.252 3.491 -8.859 1.00 70.38 148 ASN A O 1
ATOM 1122 N N . THR A 1 149 ? 26.695 2.509 -7.483 1.00 60.75 149 THR A N 1
ATOM 1123 C CA . THR A 1 149 ? 27.477 3.738 -7.231 1.00 60.75 149 THR A CA 1
ATOM 1124 C C . THR A 1 149 ? 28.397 4.140 -8.391 1.00 60.75 149 THR A C 1
ATOM 1126 O O . THR A 1 149 ? 29.034 5.191 -8.340 1.00 60.75 149 THR A O 1
ATOM 1129 N N . GLY A 1 150 ? 28.472 3.328 -9.449 1.00 55.69 150 GLY A N 1
ATOM 1130 C CA . GLY A 1 150 ? 29.331 3.556 -10.609 1.00 55.69 150 GLY A CA 1
ATOM 1131 C C . GLY A 1 150 ? 28.568 4.079 -11.827 1.00 55.69 150 GLY A C 1
ATOM 1132 O O . GLY A 1 150 ? 28.136 3.283 -12.654 1.00 55.69 150 GLY A O 1
ATOM 1133 N N . GLY A 1 151 ? 28.444 5.404 -11.963 1.00 65.88 151 GLY A N 1
ATOM 1134 C CA . GLY A 1 151 ? 28.025 6.082 -13.203 1.00 65.88 151 GLY A CA 1
ATOM 1135 C C . GLY A 1 151 ? 26.796 6.994 -13.081 1.00 65.88 151 GLY A C 1
ATOM 1136 O O . GLY A 1 151 ? 26.001 6.874 -12.150 1.00 65.88 151 GLY A O 1
ATOM 1137 N N . ASP A 1 152 ? 26.608 7.883 -14.066 1.00 76.00 152 ASP A N 1
ATOM 1138 C CA . ASP A 1 152 ? 25.545 8.913 -14.100 1.00 76.00 152 ASP A CA 1
ATOM 1139 C C . ASP A 1 152 ? 24.108 8.346 -14.035 1.00 76.00 152 ASP A C 1
ATOM 1141 O O . ASP A 1 152 ? 23.154 9.058 -13.712 1.00 76.00 152 ASP A O 1
ATOM 1145 N N . ARG A 1 153 ? 23.946 7.042 -14.310 1.00 86.69 153 ARG A N 1
ATOM 1146 C CA . ARG A 1 153 ? 22.665 6.312 -14.317 1.00 86.69 153 ARG A CA 1
ATOM 1147 C C . ARG A 1 153 ? 22.588 5.177 -13.292 1.00 86.69 153 ARG A C 1
ATOM 1149 O O . ARG A 1 153 ? 21.755 4.284 -13.419 1.00 86.69 153 ARG A O 1
ATOM 1156 N N . GLY A 1 154 ? 23.410 5.229 -12.245 1.00 87.38 154 GLY A N 1
ATOM 1157 C CA . GLY A 1 154 ? 23.448 4.231 -11.172 1.00 87.38 154 GLY A CA 1
ATOM 1158 C C . GLY A 1 154 ? 22.093 3.895 -10.533 1.00 87.38 154 GLY A C 1
ATOM 1159 O O . GLY A 1 154 ? 21.826 2.743 -10.187 1.00 87.38 154 GLY A O 1
ATOM 1160 N N . TYR A 1 155 ? 21.193 4.882 -10.472 1.00 90.19 155 TYR A N 1
ATOM 1161 C CA . TYR A 1 155 ? 19.821 4.745 -9.968 1.00 90.19 155 TYR A CA 1
ATOM 1162 C C . TYR A 1 155 ? 18.981 3.696 -10.719 1.00 90.19 155 TYR A C 1
ATOM 1164 O O . TYR A 1 155 ? 18.016 3.177 -10.166 1.00 90.19 155 TYR A O 1
ATOM 1172 N N . MET A 1 156 ? 19.333 3.347 -11.963 1.00 89.88 156 MET A N 1
ATOM 1173 C CA . MET A 1 156 ? 18.617 2.319 -12.728 1.00 89.88 156 MET A CA 1
ATOM 1174 C C . MET A 1 156 ? 18.764 0.920 -12.124 1.00 89.88 156 MET A C 1
ATOM 1176 O O . MET A 1 156 ? 17.922 0.066 -12.388 1.00 89.88 156 MET A O 1
ATOM 1180 N N . GLY A 1 157 ? 19.775 0.687 -11.277 1.00 89.81 157 GLY A N 1
ATOM 1181 C CA . GLY A 1 157 ? 19.892 -0.555 -10.505 1.00 89.81 157 GLY A CA 1
ATOM 1182 C C . GLY A 1 157 ? 18.655 -0.827 -9.643 1.00 89.81 157 GLY A C 1
ATOM 1183 O O . GLY A 1 157 ? 18.225 -1.971 -9.522 1.00 89.81 157 GLY A O 1
ATOM 1184 N N . CYS A 1 158 ? 17.994 0.230 -9.168 1.00 90.50 158 CYS A N 1
ATOM 1185 C CA . CYS A 1 158 ? 16.749 0.129 -8.414 1.00 90.50 158 CYS A CA 1
ATOM 1186 C C . CYS A 1 158 ? 15.531 -0.308 -9.225 1.00 90.50 158 CYS A C 1
ATOM 1188 O O . CYS A 1 158 ? 14.520 -0.700 -8.654 1.00 90.50 158 CYS A O 1
ATOM 1190 N N . LEU A 1 159 ? 15.608 -0.195 -10.548 1.00 90.12 159 LEU A N 1
ATOM 1191 C CA . LEU A 1 159 ? 14.529 -0.524 -11.477 1.00 90.12 159 LEU A CA 1
ATOM 1192 C C . LEU A 1 159 ? 14.827 -1.825 -12.237 1.00 90.12 159 LEU A C 1
ATOM 1194 O O . LEU A 1 159 ? 14.158 -2.131 -13.222 1.00 90.12 159 LEU A O 1
ATOM 1198 N N . SER A 1 160 ? 15.865 -2.547 -11.809 1.00 88.69 160 SER A N 1
ATOM 1199 C CA . SER A 1 160 ? 16.378 -3.748 -12.457 1.00 88.69 160 SER A CA 1
ATOM 1200 C C . SER A 1 160 ? 15.477 -4.967 -12.256 1.00 88.69 160 SER A C 1
ATOM 1202 O O . SER A 1 160 ? 14.585 -4.986 -11.411 1.00 88.69 160 SER A O 1
ATOM 1204 N N . GLU A 1 161 ? 15.766 -6.030 -13.007 1.00 87.75 161 GLU A N 1
ATOM 1205 C CA . GLU A 1 161 ? 15.095 -7.331 -12.892 1.00 87.75 161 GLU A CA 1
ATOM 1206 C C . GLU A 1 161 ? 15.157 -7.915 -11.474 1.00 87.75 161 GLU A C 1
ATOM 1208 O O . GLU A 1 161 ? 14.172 -8.467 -10.993 1.00 87.75 161 GLU A O 1
ATOM 1213 N N . SER A 1 162 ? 16.296 -7.789 -10.785 1.00 88.44 162 SER A N 1
ATOM 1214 C CA . SER A 1 162 ? 16.456 -8.350 -9.440 1.00 88.44 162 SER A CA 1
ATOM 1215 C C . SER A 1 162 ? 15.596 -7.629 -8.410 1.00 88.44 162 SER A C 1
ATOM 1217 O O . SER A 1 162 ? 14.985 -8.282 -7.568 1.00 88.44 162 SER A O 1
ATOM 1219 N N . GLU A 1 163 ? 15.519 -6.299 -8.499 1.00 90.88 163 GLU A N 1
ATOM 1220 C CA . GLU A 1 163 ? 14.632 -5.517 -7.635 1.00 90.88 163 GLU A CA 1
ATOM 1221 C C . GLU A 1 163 ? 13.168 -5.780 -7.977 1.00 90.88 163 GLU A C 1
ATOM 1223 O O . GLU A 1 163 ? 12.365 -5.936 -7.072 1.00 90.88 163 GLU A O 1
ATOM 1228 N N . PHE A 1 164 ? 12.831 -5.939 -9.259 1.00 90.56 164 PHE A N 1
ATOM 1229 C CA . PHE A 1 164 ? 11.483 -6.320 -9.672 1.00 90.56 164 PHE A CA 1
ATOM 1230 C C . PHE A 1 164 ? 11.055 -7.680 -9.100 1.00 90.56 164 PHE A C 1
ATOM 1232 O O . PHE A 1 164 ? 9.970 -7.791 -8.541 1.00 90.56 164 PHE A O 1
ATOM 1239 N N . ILE A 1 165 ? 11.897 -8.716 -9.193 1.00 90.31 165 ILE A N 1
ATOM 1240 C CA . ILE A 1 165 ? 11.581 -10.046 -8.641 1.00 90.31 165 ILE A CA 1
ATOM 1241 C C . ILE A 1 165 ? 11.407 -9.980 -7.124 1.00 90.31 165 ILE A C 1
ATOM 1243 O O . ILE A 1 165 ? 10.490 -10.600 -6.591 1.00 90.31 165 ILE A O 1
ATOM 1247 N N . LYS A 1 166 ? 12.277 -9.239 -6.432 1.00 90.50 166 LYS A N 1
ATOM 1248 C CA . LYS A 1 166 ? 12.164 -9.028 -4.990 1.00 90.50 166 LYS A CA 1
ATOM 1249 C C . LYS A 1 166 ? 10.853 -8.316 -4.646 1.00 90.50 166 LYS A C 1
ATOM 1251 O O . LYS A 1 166 ? 10.086 -8.832 -3.843 1.00 90.50 166 LYS A O 1
ATOM 1256 N N . ASP A 1 167 ? 10.578 -7.185 -5.287 1.00 89.81 167 ASP A N 1
ATOM 1257 C CA . ASP A 1 167 ? 9.398 -6.369 -5.003 1.00 89.81 167 ASP A CA 1
ATOM 1258 C C . ASP A 1 167 ? 8.094 -7.141 -5.276 1.00 89.81 167 ASP A C 1
ATOM 1260 O O . ASP A 1 167 ? 7.151 -7.039 -4.500 1.00 89.81 167 ASP A O 1
ATOM 1264 N N . ILE A 1 168 ? 8.042 -7.941 -6.349 1.00 90.62 168 ILE A N 1
ATOM 1265 C CA . ILE A 1 168 ? 6.839 -8.695 -6.727 1.00 90.62 168 ILE A CA 1
ATOM 1266 C C . ILE A 1 168 ? 6.687 -9.991 -5.927 1.00 90.62 168 ILE A C 1
ATOM 1268 O O . ILE A 1 168 ? 5.602 -10.263 -5.436 1.00 90.62 168 ILE A O 1
ATOM 1272 N N . PHE A 1 169 ? 7.732 -10.802 -5.769 1.00 90.38 169 PHE A N 1
ATOM 1273 C CA . PHE A 1 169 ? 7.577 -12.162 -5.226 1.00 90.38 169 PHE A CA 1
ATOM 1274 C C . PHE A 1 169 ? 8.101 -12.352 -3.799 1.00 90.38 169 PHE A C 1
ATOM 1276 O O . PHE A 1 169 ? 7.886 -13.413 -3.218 1.00 90.38 169 PHE A O 1
ATOM 1283 N N . MET A 1 170 ? 8.841 -11.388 -3.245 1.00 90.12 170 MET A N 1
ATOM 1284 C CA . MET A 1 170 ? 9.357 -11.471 -1.870 1.00 90.12 170 MET A CA 1
ATOM 1285 C C . MET A 1 170 ? 8.712 -10.443 -0.948 1.00 90.12 170 MET A C 1
ATOM 1287 O O . MET A 1 170 ? 8.419 -10.764 0.201 1.00 90.12 170 MET A O 1
ATOM 1291 N N . ASP A 1 171 ? 8.486 -9.233 -1.455 1.00 89.00 171 ASP A N 1
ATOM 1292 C CA . ASP A 1 171 ? 7.957 -8.112 -0.679 1.00 89.00 171 ASP A CA 1
ATOM 1293 C C . ASP A 1 171 ? 6.460 -7.852 -0.965 1.00 89.00 171 ASP A C 1
ATOM 1295 O O . ASP A 1 171 ? 5.909 -6.850 -0.504 1.00 89.00 171 ASP A O 1
ATOM 1299 N N . SER A 1 172 ? 5.787 -8.756 -1.693 1.00 87.75 172 SER A N 1
ATOM 1300 C CA . SER A 1 172 ? 4.339 -8.724 -1.939 1.00 87.75 172 SER A CA 1
ATOM 1301 C C . SER A 1 172 ? 3.718 -10.127 -1.934 1.00 87.75 172 SER A C 1
ATOM 1303 O O . SER A 1 172 ? 4.429 -11.123 -2.058 1.00 87.75 172 SER A O 1
ATOM 1305 N N . ASP A 1 173 ? 2.388 -10.191 -1.842 1.00 88.00 173 ASP A N 1
ATOM 1306 C CA . ASP A 1 173 ? 1.598 -11.432 -1.846 1.00 88.00 173 ASP A CA 1
ATOM 1307 C C . ASP A 1 173 ? 1.278 -11.952 -3.271 1.00 88.00 173 ASP A C 1
ATOM 1309 O O . ASP A 1 173 ? 0.397 -12.787 -3.450 1.00 88.00 173 ASP A O 1
ATOM 1313 N N . THR A 1 174 ? 1.961 -11.455 -4.310 1.00 90.19 174 THR A N 1
ATOM 1314 C CA . THR A 1 174 ? 1.704 -11.844 -5.711 1.00 90.19 174 THR A CA 1
ATOM 1315 C C . THR A 1 174 ? 1.991 -13.329 -5.961 1.00 90.19 174 THR A C 1
ATOM 1317 O O . THR A 1 174 ? 3.137 -13.772 -5.853 1.00 90.19 174 THR A O 1
ATOM 1320 N N . ASP A 1 175 ? 0.987 -14.090 -6.409 1.00 91.19 175 ASP A N 1
ATOM 1321 C CA . ASP A 1 175 ? 1.151 -15.502 -6.783 1.00 91.19 175 ASP A CA 1
ATOM 1322 C C . ASP A 1 175 ? 1.692 -15.669 -8.204 1.00 91.19 175 ASP A C 1
ATOM 1324 O O . ASP A 1 175 ? 2.549 -16.513 -8.480 1.00 91.19 175 ASP A O 1
ATOM 1328 N N . ILE A 1 176 ? 1.148 -14.889 -9.141 1.00 92.12 176 ILE A N 1
ATOM 1329 C CA . ILE A 1 176 ? 1.508 -14.940 -10.557 1.00 92.12 176 ILE A CA 1
ATOM 1330 C C . ILE A 1 176 ? 1.596 -13.517 -11.100 1.00 92.12 176 ILE A C 1
ATOM 1332 O O . ILE A 1 176 ? 0.749 -12.672 -10.827 1.00 92.12 176 ILE A O 1
ATOM 1336 N N . MET A 1 177 ? 2.599 -13.286 -11.944 1.00 90.44 177 MET A N 1
ATOM 1337 C CA . MET A 1 177 ? 2.805 -12.026 -12.649 1.00 90.44 177 MET A CA 1
ATOM 1338 C C . MET A 1 177 ? 2.998 -12.279 -14.146 1.00 90.44 177 MET A C 1
ATOM 1340 O O . MET A 1 177 ? 3.793 -13.135 -14.548 1.00 90.44 177 MET A O 1
ATOM 1344 N N . VAL A 1 178 ? 2.315 -11.498 -14.982 1.00 88.31 178 VAL A N 1
ATOM 1345 C CA . VAL A 1 178 ? 2.588 -11.403 -16.420 1.00 88.31 178 VAL A CA 1
ATOM 1346 C C . VAL A 1 178 ? 3.586 -10.284 -16.669 1.00 88.31 178 VAL A C 1
ATOM 1348 O O . VAL A 1 178 ? 3.323 -9.120 -16.377 1.00 88.31 178 VAL A O 1
ATOM 1351 N N . LEU A 1 179 ? 4.706 -10.627 -17.301 1.00 82.62 179 LEU A N 1
ATOM 1352 C CA . LEU A 1 179 ? 5.584 -9.636 -17.914 1.00 82.62 179 LEU A CA 1
ATOM 1353 C C . LEU A 1 179 ? 4.979 -9.204 -19.252 1.00 82.62 179 LEU A C 1
ATOM 1355 O O . LEU A 1 179 ? 4.956 -9.979 -20.211 1.00 82.62 179 LEU A O 1
ATOM 1359 N N . SER A 1 180 ? 4.450 -7.985 -19.302 1.00 71.44 180 SER A N 1
ATOM 1360 C CA . SER A 1 180 ? 3.818 -7.419 -20.497 1.00 71.44 180 SER A CA 1
ATOM 1361 C C . SER A 1 180 ? 4.810 -6.571 -21.284 1.00 71.44 180 SER A C 1
ATOM 1363 O O . SER A 1 180 ? 5.606 -5.869 -20.686 1.00 71.44 180 SER A O 1
ATOM 1365 N N . PHE A 1 181 ? 4.757 -6.600 -22.616 1.00 66.62 181 PHE A N 1
ATOM 1366 C CA . PHE A 1 181 ? 5.721 -5.890 -23.464 1.00 66.62 181 PHE A CA 1
ATOM 1367 C C . PHE A 1 181 ? 5.172 -4.565 -23.987 1.00 66.62 181 PHE A C 1
ATOM 1369 O O . PHE A 1 181 ? 4.006 -4.475 -24.381 1.00 66.62 181 PHE A O 1
ATOM 1376 N N . VAL A 1 182 ? 6.047 -3.563 -24.093 1.00 63.53 182 VAL A N 1
ATOM 1377 C CA . VAL A 1 182 ? 5.759 -2.351 -24.866 1.00 63.53 182 VAL A CA 1
ATOM 1378 C C . VAL A 1 182 ? 6.148 -2.630 -26.319 1.00 63.53 182 VAL A C 1
ATOM 1380 O O . VAL A 1 182 ? 7.304 -2.982 -26.563 1.00 63.53 182 VAL A O 1
ATOM 1383 N N . PRO A 1 183 ? 5.245 -2.472 -27.307 1.00 58.62 183 PRO A N 1
ATOM 1384 C CA . PRO A 1 183 ? 5.574 -2.712 -28.710 1.00 58.62 183 PRO A CA 1
ATOM 1385 C C . PRO A 1 183 ? 6.798 -1.897 -29.147 1.00 58.62 183 PRO A C 1
ATOM 1387 O O . PRO A 1 183 ? 6.726 -0.683 -29.327 1.00 58.62 183 PRO A O 1
ATOM 1390 N N . SER A 1 184 ? 7.943 -2.561 -29.290 1.00 63.16 184 SER A N 1
ATOM 1391 C CA . SER A 1 184 ? 9.210 -1.919 -29.624 1.00 63.16 184 SER A CA 1
ATOM 1392 C C . SER A 1 184 ? 10.192 -2.913 -30.246 1.00 63.16 184 SER A C 1
ATOM 1394 O O . SER A 1 184 ? 10.051 -4.138 -30.136 1.00 63.16 184 SER A O 1
ATOM 1396 N N . THR A 1 185 ? 11.183 -2.378 -30.963 1.00 66.94 185 THR A N 1
ATOM 1397 C CA . THR A 1 185 ? 12.316 -3.187 -31.424 1.00 66.94 185 THR A CA 1
ATOM 1398 C C . THR A 1 185 ? 13.252 -3.453 -30.251 1.00 66.94 185 THR A C 1
ATOM 1400 O O . THR A 1 185 ? 13.393 -2.591 -29.384 1.00 66.94 185 THR A O 1
ATOM 1403 N N . HIS A 1 186 ? 13.932 -4.603 -30.255 1.00 64.50 186 HIS A N 1
ATOM 1404 C CA . HIS A 1 186 ? 14.887 -4.982 -29.206 1.00 64.50 186 HIS A CA 1
ATOM 1405 C C . HIS A 1 186 ? 15.882 -3.856 -28.873 1.00 64.50 186 HIS A C 1
ATOM 1407 O O . HIS A 1 186 ? 16.147 -3.565 -27.713 1.00 64.50 186 HIS A O 1
ATOM 1413 N N . GLU A 1 187 ? 16.398 -3.180 -29.900 1.00 65.31 187 GLU A N 1
ATOM 1414 C CA . GLU A 1 187 ? 17.416 -2.136 -29.750 1.00 65.31 187 GLU A CA 1
ATOM 1415 C C . GLU A 1 187 ? 16.898 -0.855 -29.076 1.00 65.31 187 GLU A C 1
ATOM 1417 O O . GLU A 1 187 ? 17.684 -0.020 -28.631 1.00 65.31 187 GLU A O 1
ATOM 1422 N N . THR A 1 188 ? 15.579 -0.675 -29.045 1.00 67.94 188 THR A N 1
ATOM 1423 C CA . THR A 1 188 ? 14.900 0.522 -28.535 1.00 67.94 188 THR A CA 1
ATOM 1424 C C . THR A 1 188 ? 14.107 0.258 -27.261 1.00 67.94 188 THR A C 1
ATOM 1426 O O . THR A 1 188 ? 13.530 1.198 -26.729 1.00 67.94 188 THR A O 1
ATOM 1429 N N . GLU A 1 189 ? 14.045 -0.993 -26.800 1.00 68.88 189 GLU A N 1
ATOM 1430 C CA . GLU A 1 189 ? 13.185 -1.436 -25.702 1.00 68.88 189 GLU A CA 1
ATOM 1431 C C . GLU A 1 189 ? 13.853 -1.148 -24.339 1.00 68.88 189 GLU A C 1
ATOM 1433 O O . GLU A 1 189 ? 14.841 -1.803 -23.990 1.00 68.88 189 GLU A O 1
ATOM 1438 N N . PRO A 1 190 ? 13.349 -0.178 -23.545 1.00 71.50 190 PRO A N 1
ATOM 1439 C CA . PRO A 1 190 ? 13.952 0.158 -22.257 1.00 71.50 190 PRO A CA 1
ATOM 1440 C C . PRO A 1 190 ? 13.565 -0.817 -21.139 1.00 71.50 190 PRO A C 1
ATOM 1442 O O . PRO A 1 190 ? 14.196 -0.848 -20.082 1.00 71.50 190 PRO A O 1
ATOM 1445 N N . VAL A 1 191 ? 12.531 -1.622 -21.372 1.00 65.69 191 VAL A N 1
ATOM 1446 C CA . VAL A 1 191 ? 11.852 -2.438 -20.371 1.00 65.69 191 VAL A CA 1
ATOM 1447 C C . VAL A 1 191 ? 11.851 -3.877 -20.898 1.00 65.69 191 VAL A C 1
ATOM 1449 O O . VAL A 1 191 ? 11.271 -4.096 -21.948 1.00 65.69 191 VAL A O 1
ATOM 1452 N N . LEU A 1 192 ? 12.471 -4.849 -20.202 1.00 62.31 192 LEU A N 1
ATOM 1453 C CA . LEU A 1 192 ? 12.395 -6.317 -20.472 1.00 62.31 192 LEU A CA 1
ATOM 1454 C C . LEU A 1 192 ? 13.399 -6.986 -21.444 1.00 62.31 192 LEU A C 1
ATOM 1456 O O . LEU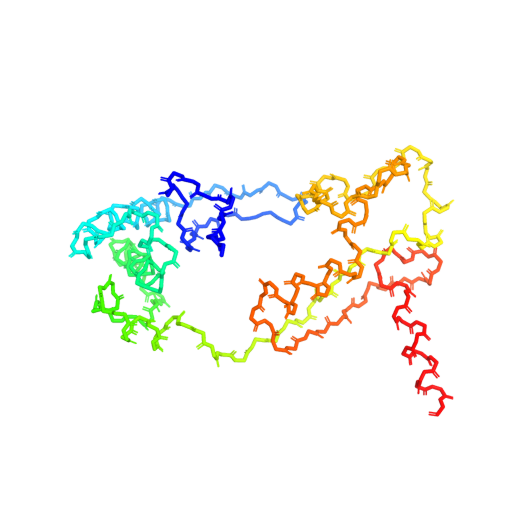 A 1 192 ? 13.255 -8.181 -21.728 1.00 62.31 192 LEU A O 1
ATOM 1460 N N . SER A 1 193 ? 14.439 -6.307 -21.943 1.00 55.69 193 SER A N 1
ATOM 1461 C CA . SER A 1 193 ? 15.209 -6.867 -23.078 1.00 55.69 193 SER A CA 1
ATOM 1462 C C . SER A 1 193 ? 15.954 -8.198 -22.810 1.00 55.69 193 SER A C 1
ATOM 1464 O O . SER A 1 193 ? 16.196 -8.955 -23.750 1.00 55.69 193 SER A O 1
ATOM 1466 N N . LYS A 1 194 ? 16.278 -8.557 -21.554 1.00 55.03 194 LYS A N 1
ATOM 1467 C CA . LYS A 1 194 ? 16.994 -9.817 -21.245 1.00 55.03 194 LYS A CA 1
ATOM 1468 C C . LYS A 1 194 ? 16.096 -11.060 -21.264 1.00 55.03 194 LYS A C 1
ATOM 1470 O O . LYS A 1 194 ? 16.513 -12.108 -21.761 1.00 55.03 194 LYS A O 1
ATOM 1475 N N . MET A 1 195 ? 14.872 -10.969 -20.745 1.00 52.97 195 MET A N 1
ATOM 1476 C CA . MET A 1 195 ? 13.998 -12.135 -20.553 1.00 52.97 195 MET A CA 1
ATOM 1477 C C . MET A 1 195 ? 13.281 -12.549 -21.849 1.00 52.97 195 MET A C 1
ATOM 1479 O O . MET A 1 195 ? 13.128 -13.744 -22.114 1.00 52.97 195 MET A O 1
ATOM 1483 N N . ARG A 1 196 ? 12.969 -11.576 -22.721 1.00 53.31 196 ARG A N 1
ATOM 1484 C CA . ARG A 1 196 ? 12.442 -11.801 -24.079 1.00 53.31 196 ARG A CA 1
ATOM 1485 C C . ARG A 1 196 ? 13.327 -12.740 -24.903 1.00 53.31 196 ARG A C 1
ATOM 1487 O O . ARG A 1 196 ? 12.827 -13.703 -25.470 1.00 53.31 196 ARG A O 1
ATOM 1494 N N . LEU A 1 197 ? 14.646 -12.529 -24.895 1.00 50.59 197 LEU A N 1
ATOM 1495 C CA . LEU A 1 197 ? 15.601 -13.367 -25.635 1.00 50.59 197 LEU A CA 1
ATOM 1496 C C . LEU A 1 197 ? 15.621 -14.822 -25.154 1.00 50.59 197 LEU A C 1
ATOM 1498 O O . LEU A 1 197 ? 15.864 -15.734 -25.946 1.00 50.59 197 LEU A O 1
ATOM 1502 N N . ARG A 1 198 ? 15.394 -15.055 -23.857 1.00 52.69 198 ARG A N 1
ATOM 1503 C CA . ARG A 1 198 ? 15.405 -16.403 -23.276 1.00 52.69 198 ARG A CA 1
ATOM 1504 C C . ARG A 1 198 ? 14.126 -17.167 -23.618 1.00 52.69 198 ARG A C 1
ATOM 1506 O O . ARG A 1 198 ? 14.219 -18.347 -23.939 1.00 52.69 198 ARG A O 1
ATOM 1513 N N . LEU A 1 199 ? 12.982 -16.477 -23.623 1.00 49.03 199 LEU A N 1
ATOM 1514 C CA . LEU A 1 199 ? 11.686 -17.017 -24.047 1.00 49.03 199 LEU A CA 1
ATOM 1515 C C . LEU A 1 199 ? 11.595 -17.231 -25.565 1.00 49.03 199 LEU A C 1
ATOM 1517 O O . LEU A 1 199 ? 11.166 -18.295 -26.000 1.00 49.03 199 LEU A O 1
ATOM 1521 N N . GLU A 1 200 ? 12.054 -16.282 -26.387 1.00 49.12 200 GLU A N 1
ATOM 1522 C CA . GLU A 1 200 ? 12.097 -16.456 -27.849 1.00 49.12 200 GLU A CA 1
ATOM 1523 C C . GLU A 1 200 ? 13.006 -17.635 -28.236 1.00 49.12 200 GLU A C 1
ATOM 1525 O O . GLU A 1 200 ? 12.645 -18.441 -29.091 1.00 49.12 200 GLU A O 1
ATOM 1530 N N . ARG A 1 201 ? 14.148 -17.816 -27.552 1.00 46.09 201 ARG A N 1
ATOM 1531 C CA . ARG A 1 201 ? 15.030 -18.979 -27.763 1.00 46.09 201 ARG A CA 1
ATOM 1532 C C . ARG A 1 201 ? 14.454 -20.302 -27.257 1.00 46.09 201 ARG A C 1
ATOM 1534 O O . ARG A 1 201 ? 14.830 -21.338 -27.795 1.00 46.09 201 ARG A O 1
ATOM 1541 N N . SER A 1 202 ? 13.591 -20.304 -26.239 1.00 42.09 202 SER A N 1
ATOM 1542 C CA . SER A 1 202 ? 12.949 -21.536 -25.755 1.00 42.09 202 SER A CA 1
ATOM 1543 C C . SER A 1 202 ? 11.717 -21.931 -26.566 1.00 42.09 202 SER A C 1
ATOM 1545 O O . SER A 1 202 ? 11.385 -23.104 -26.596 1.00 42.09 202 SER A O 1
ATOM 1547 N N . LEU A 1 203 ? 11.044 -20.976 -27.217 1.00 39.22 203 LEU A N 1
ATOM 1548 C CA . LEU A 1 203 ? 9.895 -21.225 -28.101 1.00 39.22 203 LEU A CA 1
ATOM 1549 C C . LEU A 1 203 ? 10.300 -21.689 -29.512 1.00 39.22 203 LEU A C 1
ATOM 1551 O O . LEU A 1 203 ? 9.455 -22.153 -30.271 1.00 39.22 203 LEU A O 1
ATOM 1555 N N . LEU A 1 204 ? 11.581 -21.551 -29.865 1.00 41.59 204 LEU A N 1
ATOM 1556 C CA . LEU A 1 204 ? 12.162 -21.988 -31.140 1.00 41.59 204 LEU A CA 1
ATOM 1557 C C . LEU A 1 204 ? 12.867 -23.360 -31.061 1.00 41.59 204 LEU A C 1
ATOM 1559 O O . LEU A 1 204 ? 13.499 -23.753 -32.042 1.00 41.59 204 LEU A O 1
ATOM 1563 N N . ASN A 1 205 ? 12.757 -24.075 -29.933 1.00 36.66 205 ASN A N 1
ATOM 1564 C CA . ASN A 1 205 ? 13.250 -25.449 -29.758 1.00 36.66 205 ASN A CA 1
ATOM 1565 C C . ASN A 1 205 ? 12.106 -26.418 -29.460 1.00 36.66 205 ASN A C 1
ATOM 1567 O O . ASN A 1 205 ? 11.325 -26.123 -28.529 1.00 36.66 205 ASN A O 1
#

Foldseek 3Di:
DPPPPPPCPPLLDAPDADAFDDPVPDDGDDDDPLRVQLSVQLLVLLCVLCVVQVHDSNVLRPALLSVLSSQVSSQVSCVVVVNVPDGQPADPCSNRDRVSSCVRPVDPDAAEAEEDKFFAPPALLCVVDDQQDAPPCPPPQLPDPLQQPPGPHSSSSSRHPVVSCCVQPPVDPHPYYDHDADPDDLNNGRIDNPVVVVVVVVVVD

pLDDT: mean 83.52, std 15.21, range [33.34, 98.0]

Sequence (205 aa):
MANVDLLDKEGLRLPIKIDTTSNGEYEPLAISECNEKGNKLAMEWATENAKKKGQSRRQFLVSSCGAASTLLAMNHANAYHGKNGGFFDITQQSALDNDSANAEVGGGEFIFDVQGHYVNPEGDWLSRIPPDARPYAGMAKAQCEAANTGGDRGYMGCLSESEFIKDIFMDSDTDIMVLSFVPSTHETEPVLSKMRLRLERSLLN

Radius of gyration: 21.48 Å; chains: 1; bounding box: 54×42×57 Å

Secondary structure (DSSP, 8-state):
------S-TTS-S-SS-------SSSPPPPPPHHHHHHHHHHHHHHHHHHHHHT--HHHHHTSHHHHHHHHHHHHHHHHHTT--S------GGGGT-HHHHHHHHS-----EEEEE--B-TT-GGGGGS-TT--TTTTSGGGSSTT--SSSTTGGGGGGSHHHHHHHHHTSS--SEEEEPPPS--GGG--B-HHHHHHHHHHHT-